Protein AF-0000000066427135 (afdb_homodimer)

Secondary structure (DSSP, 8-state):
-EEEEEEEEEEEEETTEEEEEEEETTEEEEEEEE--GGGGG--TT-EEEEEE-GGG-EEE-SS--BS-SEEEEEEEEEEEE-SSEEEEEEEETTEEEEEEEEHHHHHHHT--TT-EEEEEE-GGG-EEEE---/-EEEEEEEEEEEEETTEEEEEEEETTEEEEEEEE--GGGGG--TT-EEEEEE-GGG-EEE-SS--BS-SEEEEEEEEEEEE-SSEEEEEEEETTEEEEEEEEHHHHHHHT--TT-EEEEEE-GGG-EEEE---

Structure (mmCIF, N/CA/C/O backbone):
data_AF-0000000066427135-model_v1
#
loop_
_entity.id
_entity.type
_entity.pdbx_description
1 polymer 'Molybdenum-pterin binding protein'
#
loop_
_atom_site.group_PDB
_atom_site.id
_atom_site.type_symbol
_atom_site.label_atom_id
_atom_site.label_alt_id
_atom_site.label_comp_id
_atom_site.label_asym_id
_atom_site.label_entity_id
_atom_site.label_seq_id
_atom_site.pdbx_PDB_ins_code
_atom_site.Cartn_x
_atom_site.Cartn_y
_atom_site.Cartn_z
_atom_site.occupancy
_atom_site.B_iso_or_equiv
_atom_site.auth_seq_id
_atom_site.auth_comp_id
_atom_site.auth_asym_id
_atom_site.auth_atom_id
_atom_site.pdbx_PDB_model_num
ATOM 1 N N . MET A 1 1 ? -9.492 -11.438 7.516 1 93.56 1 MET A N 1
ATOM 2 C CA . MET A 1 1 ? -8.289 -11.906 6.836 1 93.56 1 MET A CA 1
ATOM 3 C C . MET A 1 1 ? -8.617 -12.461 5.457 1 93.56 1 MET A C 1
ATOM 5 O O . MET A 1 1 ? -9.633 -13.133 5.281 1 93.56 1 MET A O 1
ATOM 9 N N . ASN A 1 2 ? -7.879 -12.102 4.363 1 98.5 2 ASN A N 1
ATOM 10 C CA . ASN A 1 2 ? -8.039 -12.594 2.998 1 98.5 2 ASN A CA 1
ATOM 11 C C . ASN A 1 2 ? -7.199 -13.836 2.748 1 98.5 2 ASN A C 1
ATOM 13 O O . ASN A 1 2 ? -6.078 -13.953 3.25 1 98.5 2 ASN A O 1
ATOM 17 N N . LEU A 1 3 ? -7.785 -14.703 1.965 1 98.06 3 LEU A N 1
ATOM 18 C CA . LEU A 1 3 ? -7.117 -15.961 1.646 1 98.06 3 LEU A CA 1
ATOM 19 C C . LEU A 1 3 ? -7.191 -16.25 0.151 1 98.06 3 LEU A C 1
ATOM 21 O O . LEU A 1 3 ? -8.273 -16.203 -0.441 1 98.06 3 LEU A O 1
ATOM 25 N N . ILE A 1 4 ? -6.055 -16.516 -0.473 1 97.81 4 ILE A N 1
ATOM 26 C CA . ILE A 1 4 ? -5.957 -16.953 -1.863 1 97.81 4 ILE A CA 1
ATOM 27 C C . ILE A 1 4 ? -5.156 -18.25 -1.947 1 97.81 4 ILE A C 1
ATOM 29 O O . ILE A 1 4 ? -4.074 -18.344 -1.365 1 97.81 4 ILE A O 1
ATOM 33 N N . LYS A 1 5 ? -5.68 -19.172 -2.574 1 97.5 5 LYS A N 1
ATOM 34 C CA . LYS A 1 5 ? -4.957 -20.422 -2.783 1 97.5 5 LYS A CA 1
ATOM 35 C C . LYS A 1 5 ? -4.188 -20.391 -4.102 1 97.5 5 LYS A C 1
ATOM 37 O O . LYS A 1 5 ? -4.652 -19.812 -5.086 1 97.5 5 LYS A O 1
ATOM 42 N N . GLY A 1 6 ? -3.006 -21 -4.047 1 97.25 6 GLY A N 1
ATOM 43 C CA . GLY A 1 6 ? -2.201 -21.078 -5.258 1 97.25 6 GLY A CA 1
ATOM 44 C C . GLY A 1 6 ? -1.06 -22.062 -5.156 1 97.25 6 GLY A C 1
ATOM 45 O O . GLY A 1 6 ? -1.013 -22.875 -4.227 1 97.25 6 GLY A O 1
ATOM 46 N N . GLN A 1 7 ? -0.236 -22.016 -6.199 1 97 7 GLN A N 1
ATOM 47 C CA . GLN A 1 7 ? 0.921 -22.906 -6.258 1 97 7 GLN A CA 1
ATOM 48 C C . GLN A 1 7 ? 2.201 -22.125 -6.535 1 97 7 GLN A C 1
ATOM 50 O O . GLN A 1 7 ? 2.215 -21.219 -7.383 1 97 7 GLN A O 1
ATOM 55 N N . ILE A 1 8 ? 3.285 -22.562 -5.824 1 96.31 8 ILE A N 1
ATOM 56 C CA . ILE A 1 8 ? 4.57 -21.906 -6.031 1 96.31 8 ILE A CA 1
ATOM 57 C C . ILE A 1 8 ? 5.078 -22.203 -7.441 1 96.31 8 ILE A C 1
ATOM 59 O O . ILE A 1 8 ? 5.168 -23.359 -7.844 1 96.31 8 ILE A O 1
ATOM 63 N N . CYS A 1 9 ? 5.41 -21.125 -8.211 1 97.31 9 CYS A N 1
ATOM 64 C CA . CYS A 1 9 ? 5.879 -21.359 -9.578 1 97.31 9 CYS A CA 1
ATOM 65 C C . CYS A 1 9 ? 7.32 -20.906 -9.742 1 97.31 9 CYS A C 1
ATOM 67 O O . CYS A 1 9 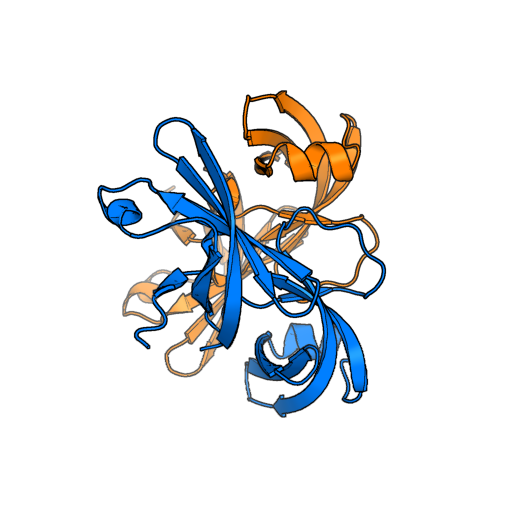? 7.996 -21.297 -10.695 1 97.31 9 CYS A O 1
ATOM 69 N N . GLU A 1 10 ? 7.828 -20.078 -8.812 1 94.5 10 GLU A N 1
ATOM 70 C CA . GLU A 1 10 ? 9.203 -19.578 -8.898 1 94.5 10 GLU A CA 1
ATOM 71 C C . GLU A 1 10 ? 9.719 -19.156 -7.523 1 94.5 10 GLU A C 1
ATOM 73 O O . GLU A 1 10 ? 8.961 -18.672 -6.691 1 94.5 10 GLU A O 1
ATOM 78 N N . LEU A 1 11 ? 11.016 -19.406 -7.273 1 90.56 11 LEU A N 1
ATOM 79 C CA . LEU A 1 11 ? 11.727 -18.969 -6.082 1 90.56 11 LEU A CA 1
ATOM 80 C C . LEU A 1 11 ? 12.977 -18.188 -6.457 1 90.56 11 LEU A C 1
ATOM 82 O O . LEU A 1 11 ? 13.828 -18.672 -7.203 1 90.56 11 LEU A O 1
ATOM 86 N N . LEU A 1 12 ? 12.945 -16.953 -5.973 1 85.62 12 LEU A N 1
ATOM 87 C CA . LEU A 1 12 ? 14.125 -16.109 -6.184 1 85.62 12 LEU A CA 1
ATOM 88 C C . LEU A 1 12 ? 14.781 -15.766 -4.855 1 85.62 12 LEU A C 1
ATOM 90 O O . LEU A 1 12 ? 14.109 -15.328 -3.918 1 85.62 12 LEU A O 1
ATOM 94 N N . ASN A 1 13 ? 16.078 -16.094 -4.777 1 83.5 13 ASN A N 1
ATOM 95 C CA . ASN A 1 13 ? 16.797 -15.852 -3.529 1 83.5 13 ASN A CA 1
ATOM 96 C C . ASN A 1 13 ? 17.984 -14.914 -3.736 1 83.5 13 ASN A C 1
ATOM 98 O O . ASN A 1 13 ? 18.703 -15.039 -4.727 1 83.5 13 ASN A O 1
ATOM 102 N N . GLN A 1 14 ? 17.969 -13.883 -2.984 1 77.44 14 GLN A N 1
ATOM 103 C CA . GLN A 1 14 ? 19.125 -13 -2.91 1 77.44 14 GLN A CA 1
ATOM 104 C C . GLN A 1 14 ? 19.453 -12.633 -1.463 1 77.44 14 GLN A C 1
ATOM 106 O O . GLN A 1 14 ? 18.703 -11.898 -0.822 1 77.44 14 GLN A O 1
ATOM 111 N N . GLU A 1 15 ? 20.656 -13.109 -1.049 1 78.75 15 GLU A N 1
ATOM 112 C CA . GLU A 1 15 ? 21.109 -12.836 0.31 1 78.75 15 GLU A CA 1
ATOM 113 C C . GLU A 1 15 ? 20.047 -13.219 1.338 1 78.75 15 GLU A C 1
ATOM 115 O O . GLU A 1 15 ? 19.641 -14.383 1.416 1 78.75 15 GLU A O 1
ATOM 120 N N . ASP A 1 16 ? 19.578 -12.219 2.02 1 80.25 16 ASP A N 1
ATOM 121 C CA . ASP A 1 16 ? 18.688 -12.508 3.135 1 80.25 16 ASP A CA 1
ATOM 122 C C . ASP A 1 16 ? 17.219 -12.305 2.73 1 80.25 16 ASP A C 1
ATOM 124 O O . ASP A 1 16 ? 16.328 -12.328 3.578 1 80.25 16 ASP A O 1
ATOM 128 N N . ILE A 1 17 ? 16.969 -12.266 1.389 1 82.75 17 ILE A N 1
ATOM 129 C CA . ILE A 1 17 ? 15.609 -12 0.94 1 82.75 17 ILE A CA 1
ATOM 130 C C . ILE A 1 17 ? 15.18 -13.078 -0.057 1 82.75 17 ILE A C 1
ATOM 132 O O . ILE A 1 17 ? 15.945 -13.445 -0.952 1 82.75 17 ILE A O 1
ATOM 136 N N . VAL A 1 18 ? 13.977 -13.672 0.168 1 86.88 18 VAL A N 1
ATOM 137 C CA . VAL A 1 18 ? 13.398 -14.633 -0.764 1 86.88 18 VAL A CA 1
ATOM 138 C C . VAL A 1 18 ? 12.117 -14.062 -1.37 1 86.88 18 VAL A C 1
ATOM 140 O O . VAL A 1 18 ? 11.266 -13.531 -0.653 1 86.88 18 VAL A O 1
ATOM 143 N N . ILE A 1 19 ? 12.016 -14.055 -2.664 1 89.81 19 ILE A N 1
ATOM 144 C CA . ILE A 1 19 ? 10.773 -13.727 -3.363 1 89.81 19 ILE A CA 1
ATOM 145 C C . ILE A 1 19 ? 10.125 -15.008 -3.887 1 89.81 19 ILE A C 1
ATOM 147 O O . ILE A 1 19 ? 10.727 -15.734 -4.676 1 89.81 19 ILE A O 1
ATOM 151 N N . VAL A 1 20 ? 8.969 -15.281 -3.449 1 92.94 20 VAL A N 1
ATOM 152 C CA . VAL A 1 20 ? 8.219 -16.453 -3.881 1 92.94 20 VAL A CA 1
ATOM 153 C C . VAL A 1 20 ? 7.125 -16.031 -4.855 1 92.94 20 VAL A C 1
ATOM 155 O O . VAL A 1 20 ? 6.281 -15.195 -4.531 1 92.94 20 VAL A O 1
ATOM 158 N N . LYS A 1 21 ? 7.117 -16.547 -6.016 1 95.75 21 LYS A N 1
ATOM 159 C CA . LYS A 1 21 ? 6.043 -16.328 -6.984 1 95.75 21 LYS A CA 1
ATOM 160 C C . LYS A 1 21 ? 5.012 -17.453 -6.918 1 95.75 21 LYS A C 1
ATOM 162 O O . LYS A 1 21 ? 5.367 -18.625 -6.914 1 95.75 21 LYS A O 1
ATOM 167 N N . ILE A 1 22 ? 3.77 -17.094 -6.844 1 97.31 22 ILE A N 1
ATOM 168 C CA . ILE A 1 22 ? 2.678 -18.047 -6.684 1 97.31 22 ILE A CA 1
ATOM 169 C C . ILE A 1 22 ? 1.635 -17.828 -7.777 1 97.31 22 ILE A C 1
ATOM 171 O O . ILE A 1 22 ? 1.158 -16.703 -7.973 1 97.31 22 ILE A O 1
ATOM 175 N N . LEU A 1 23 ? 1.307 -18.844 -8.453 1 97.94 23 LEU A N 1
ATOM 176 C CA . LEU A 1 23 ? 0.251 -18.797 -9.461 1 97.94 23 LEU A CA 1
ATOM 177 C C . LEU A 1 23 ? -1.11 -19.078 -8.836 1 97.94 23 LEU A C 1
ATOM 179 O O . LEU A 1 23 ? -1.298 -20.109 -8.188 1 97.94 23 LEU A O 1
ATOM 183 N N . SER A 1 24 ? -1.984 -18.156 -8.922 1 97.69 24 SER A N 1
ATOM 184 C CA . SER A 1 24 ? -3.371 -18.328 -8.5 1 97.69 24 SER A CA 1
ATOM 185 C C . SER A 1 24 ? -4.336 -17.75 -9.531 1 97.69 24 SER A C 1
ATOM 187 O O . SER A 1 24 ? -4.254 -16.562 -9.875 1 97.69 24 SER A O 1
ATOM 189 N N . LYS A 1 25 ? -5.266 -18.516 -10.109 1 95.62 25 LYS A N 1
ATOM 190 C CA . LYS A 1 25 ? -6.305 -18.078 -11.039 1 95.62 25 LYS A CA 1
ATOM 191 C C . LYS A 1 25 ? -5.711 -17.281 -12.203 1 95.62 25 LYS A C 1
ATOM 193 O O . LYS A 1 25 ? -6.203 -16.203 -12.531 1 95.62 25 LYS A O 1
ATOM 198 N N . GLU A 1 26 ? -4.652 -17.656 -12.695 1 95.5 26 GLU A N 1
ATOM 199 C CA . GLU A 1 26 ? -3.975 -17.078 -13.852 1 95.5 26 GLU A CA 1
ATOM 200 C C . GLU A 1 26 ? -3.305 -15.758 -13.5 1 95.5 26 GLU A C 1
ATOM 202 O O . GLU A 1 26 ? -3.004 -14.953 -14.383 1 95.5 26 GLU A O 1
ATOM 207 N N . VAL A 1 27 ? -3.188 -15.523 -12.289 1 97.31 27 VAL A N 1
ATOM 208 C CA . VAL A 1 27 ? -2.482 -14.344 -11.812 1 97.31 27 VAL A CA 1
ATOM 209 C C . VAL A 1 27 ? -1.261 -14.766 -11 1 97.31 27 VAL A C 1
ATOM 211 O O . VAL A 1 27 ? -1.333 -15.703 -10.195 1 97.31 27 VAL A O 1
ATOM 214 N N . ILE A 1 28 ? -0.198 -14.148 -11.227 1 97.69 28 ILE A N 1
ATOM 215 C CA . ILE A 1 28 ? 1.002 -14.438 -10.445 1 97.69 28 ILE A CA 1
ATOM 216 C C . ILE A 1 28 ? 1.133 -13.43 -9.305 1 97.69 28 ILE A C 1
ATOM 218 O O . ILE A 1 28 ? 1.065 -12.219 -9.531 1 97.69 28 ILE A O 1
ATOM 222 N N . PHE A 1 29 ? 1.324 -13.953 -8.086 1 97.81 29 PHE A N 1
ATOM 223 C CA . PHE A 1 29 ? 1.576 -13.141 -6.906 1 97.81 29 PHE A CA 1
ATOM 224 C C . PHE A 1 29 ? 3.031 -13.25 -6.469 1 97.81 29 PHE A C 1
ATOM 226 O O . PHE A 1 29 ? 3.613 -14.344 -6.508 1 97.81 29 PHE A O 1
ATOM 233 N N . SER A 1 30 ? 3.562 -12.188 -6.039 1 96.06 30 SER A N 1
ATOM 234 C CA . SER A 1 30 ? 4.898 -12.156 -5.457 1 96.06 30 SER A CA 1
ATOM 235 C C . SER A 1 30 ? 4.84 -11.961 -3.947 1 96.06 30 SER A C 1
ATOM 237 O O . SER A 1 30 ? 4.18 -11.047 -3.461 1 96.06 30 SER A O 1
ATOM 239 N N . VAL A 1 31 ? 5.5 -12.828 -3.232 1 94.5 31 VAL A N 1
ATOM 240 C CA . VAL A 1 31 ? 5.598 -12.719 -1.781 1 94.5 31 VAL A CA 1
ATOM 241 C C . VAL A 1 31 ? 7.055 -12.523 -1.373 1 94.5 31 VAL A C 1
ATOM 243 O O . VAL A 1 31 ? 7.938 -13.258 -1.816 1 94.5 31 VAL A O 1
ATOM 246 N N . LEU A 1 32 ? 7.266 -11.516 -0.583 1 89.69 32 LEU A N 1
ATOM 247 C CA . LEU A 1 32 ? 8.602 -11.227 -0.075 1 89.69 32 LEU A CA 1
ATOM 248 C C . LEU A 1 32 ? 8.781 -11.781 1.333 1 89.69 32 LEU A C 1
ATOM 250 O O . LEU A 1 32 ? 7.969 -11.516 2.219 1 89.69 32 LEU A O 1
ATOM 254 N N . MET A 1 33 ? 9.758 -12.555 1.433 1 86.25 33 MET A N 1
ATOM 255 C CA . MET A 1 33 ? 10.047 -13.195 2.713 1 86.25 33 MET A CA 1
ATOM 256 C C . MET A 1 33 ? 11.508 -12.992 3.104 1 86.25 33 MET A C 1
ATOM 258 O O . MET A 1 33 ? 12.391 -12.984 2.242 1 86.25 33 MET A O 1
ATOM 262 N N . LEU A 1 34 ? 11.688 -12.797 4.441 1 78.75 34 LEU A N 1
ATOM 263 C CA . LEU A 1 34 ? 13.047 -12.789 4.965 1 78.75 34 LEU A CA 1
ATOM 264 C C . LEU A 1 34 ? 13.555 -14.211 5.184 1 78.75 34 LEU A C 1
ATOM 266 O O . LEU A 1 34 ? 12.789 -15.086 5.602 1 78.75 34 LEU A O 1
ATOM 270 N N . GLU A 1 35 ? 14.523 -14.633 4.395 1 69.56 35 GLU A N 1
ATOM 271 C CA . GLU A 1 35 ? 15.07 -15.992 4.406 1 69.56 35 GLU A CA 1
ATOM 272 C C . GLU A 1 35 ? 15.422 -16.422 5.824 1 69.56 35 GLU A C 1
ATOM 274 O O . GLU A 1 35 ? 16.359 -15.906 6.426 1 69.56 35 GLU A O 1
ATOM 279 N N . LEU A 1 36 ? 14.492 -16.484 6.598 1 59.06 36 LEU A N 1
ATOM 280 C CA . LEU A 1 36 ? 14.93 -17.234 7.773 1 59.06 36 LEU A CA 1
ATOM 281 C C . LEU A 1 36 ? 14.875 -18.734 7.523 1 59.06 36 LEU A C 1
ATOM 283 O O . LEU A 1 36 ? 14.141 -19.188 6.645 1 59.06 36 LEU A O 1
ATOM 287 N N . LYS A 1 37 ? 15.57 -19.578 8.117 1 55.94 37 LYS A N 1
ATOM 288 C CA . LYS A 1 37 ? 15.656 -21.031 8.086 1 55.94 37 LYS A CA 1
ATOM 289 C C . LYS A 1 37 ? 14.367 -21.656 7.535 1 55.94 37 LYS A C 1
ATOM 291 O O . LYS A 1 37 ? 14.305 -22.859 7.301 1 55.94 37 LYS A O 1
ATOM 296 N N . SER A 1 38 ? 13.406 -20.906 7.316 1 54.41 38 SER A N 1
ATOM 297 C CA . SER A 1 38 ? 12.016 -21.359 7.219 1 54.41 38 SER A CA 1
ATOM 298 C C . SER A 1 38 ? 11.727 -21.969 5.855 1 54.41 38 SER A C 1
ATOM 300 O O . SER A 1 38 ? 10.688 -22.594 5.656 1 54.41 38 SER A O 1
ATOM 302 N N . LEU A 1 39 ? 12.516 -21.766 4.828 1 56.97 39 LEU A N 1
ATOM 303 C CA . LEU A 1 39 ? 12.078 -22.125 3.488 1 56.97 39 LEU A CA 1
ATOM 304 C C . LEU A 1 39 ? 12.336 -23.609 3.225 1 56.97 39 LEU A C 1
ATOM 306 O O . LEU A 1 39 ? 12.375 -24.047 2.07 1 56.97 39 LEU A O 1
ATOM 310 N N . GLU A 1 40 ? 12.672 -24.266 4.254 1 60.09 40 GLU A N 1
ATOM 311 C CA . GLU A 1 40 ? 13.039 -25.641 3.92 1 60.09 40 GLU A CA 1
ATOM 312 C C . GLU A 1 40 ? 11.883 -26.375 3.248 1 60.09 40 GLU A C 1
ATOM 314 O O . GLU A 1 40 ? 12.102 -27.25 2.408 1 60.09 40 GLU A O 1
ATOM 319 N N . ASN A 1 41 ? 10.703 -25.812 3.375 1 73.19 41 ASN A N 1
ATOM 320 C CA . ASN A 1 41 ? 9.609 -26.625 2.842 1 73.19 41 ASN A CA 1
ATOM 321 C C . ASN A 1 41 ? 8.961 -25.953 1.634 1 73.19 41 ASN A C 1
ATOM 323 O O . ASN A 1 41 ? 7.984 -26.469 1.085 1 73.19 41 ASN A O 1
ATOM 327 N N . LEU A 1 42 ? 9.609 -24.875 1.124 1 83.06 42 LEU A N 1
ATOM 328 C CA . LEU A 1 42 ? 9.031 -24.25 -0.063 1 83.06 42 LEU A CA 1
ATOM 329 C C . LEU A 1 42 ? 9.672 -24.812 -1.331 1 83.06 42 LEU A C 1
ATOM 331 O O . LEU A 1 42 ? 10.898 -24.781 -1.475 1 83.06 42 LEU A O 1
ATOM 335 N N . LYS A 1 43 ? 8.891 -25.438 -2.072 1 88.88 43 LYS A N 1
ATOM 336 C CA . LYS A 1 43 ? 9.336 -25.969 -3.359 1 88.88 43 LYS A CA 1
ATOM 337 C C . LYS A 1 43 ? 8.352 -25.609 -4.469 1 88.88 43 LYS A C 1
ATOM 339 O O . LYS A 1 43 ? 7.148 -25.484 -4.219 1 88.88 43 LYS A O 1
ATOM 344 N N . ILE A 1 44 ? 8.984 -25.453 -5.637 1 92.81 44 ILE A N 1
ATOM 345 C CA . ILE A 1 44 ? 8.141 -25.219 -6.801 1 92.81 44 ILE A CA 1
ATOM 346 C C . ILE A 1 44 ? 7.098 -26.328 -6.926 1 92.81 44 ILE A C 1
ATOM 348 O O . ILE A 1 44 ? 7.41 -27.5 -6.73 1 92.81 44 ILE A O 1
ATOM 352 N N . GLY A 1 45 ? 5.906 -25.922 -7.164 1 93.94 45 GLY A N 1
ATOM 353 C CA . GLY A 1 45 ? 4.848 -26.906 -7.363 1 93.94 45 GLY A CA 1
ATOM 354 C C . GLY A 1 45 ? 3.988 -27.109 -6.133 1 93.94 45 GLY A C 1
ATOM 355 O O . GLY A 1 45 ? 2.891 -27.672 -6.223 1 93.94 45 GLY A O 1
ATOM 356 N N . VAL A 1 46 ? 4.457 -26.719 -4.945 1 93.25 46 VAL A N 1
ATOM 357 C CA . VAL A 1 46 ? 3.752 -26.922 -3.684 1 93.25 46 VAL A CA 1
ATOM 358 C C . VAL A 1 46 ? 2.584 -25.953 -3.578 1 93.25 46 VAL A C 1
ATOM 360 O O . VAL A 1 46 ? 2.709 -24.781 -3.951 1 93.25 46 VAL A O 1
ATOM 363 N N . SER A 1 47 ? 1.407 -26.5 -3.131 1 95.19 47 SER A N 1
ATOM 364 C CA . SER A 1 47 ? 0.234 -25.672 -2.885 1 95.19 47 SER A CA 1
ATOM 365 C C . SER A 1 47 ? 0.381 -24.875 -1.591 1 95.19 47 SER A C 1
ATOM 367 O O . SER A 1 47 ? 0.823 -25.406 -0.573 1 95.19 47 SER A O 1
ATOM 369 N N . VAL A 1 48 ? 0.02 -23.578 -1.691 1 95.69 48 VAL A N 1
ATOM 370 C CA . VAL A 1 48 ? 0.121 -22.719 -0.517 1 95.69 48 VAL A CA 1
ATOM 371 C C . VAL A 1 48 ? -1.097 -21.812 -0.442 1 95.69 48 VAL A C 1
ATOM 373 O O . VAL A 1 48 ? -1.881 -21.719 -1.391 1 95.69 48 VAL A O 1
ATOM 376 N N . GLU A 1 49 ? -1.283 -21.25 0.678 1 96.81 49 GLU A N 1
ATOM 377 C CA . GLU A 1 49 ? -2.27 -20.203 0.904 1 96.81 49 GLU A CA 1
ATOM 378 C C . GLU A 1 49 ? -1.595 -18.859 1.164 1 96.81 49 GLU A C 1
ATOM 380 O O . GLU A 1 49 ? -0.642 -18.766 1.941 1 96.81 49 GLU A O 1
ATOM 385 N N . LEU A 1 50 ? -2.068 -17.875 0.444 1 97.44 50 LEU A N 1
ATOM 386 C CA . LEU A 1 50 ? -1.671 -16.484 0.685 1 97.44 50 LEU A CA 1
ATOM 387 C C . LEU A 1 50 ? -2.641 -15.805 1.644 1 97.44 50 LEU A C 1
ATOM 389 O O . LEU A 1 50 ? -3.846 -15.766 1.392 1 97.44 50 LEU A O 1
ATOM 393 N N . LEU A 1 51 ? -2.111 -15.297 2.721 1 97.94 51 LEU A N 1
ATOM 394 C CA . LEU A 1 51 ? -2.918 -14.609 3.723 1 97.94 51 LEU A CA 1
ATOM 395 C C . LEU A 1 51 ? -2.508 -13.141 3.836 1 97.94 51 LEU A C 1
ATOM 397 O O . LEU A 1 51 ? -1.317 -12.828 3.895 1 97.94 51 LEU A O 1
ATOM 401 N N . PHE A 1 52 ? -3.453 -12.258 3.822 1 97.75 52 PHE A N 1
ATOM 402 C CA . PHE A 1 52 ? -3.195 -10.852 4.094 1 97.75 52 PHE A CA 1
ATOM 403 C C . PHE A 1 52 ? -4.418 -10.188 4.715 1 97.75 52 PHE A C 1
ATOM 405 O O . PHE A 1 52 ? -5.551 -10.617 4.48 1 97.75 52 PHE A O 1
ATOM 412 N N . LYS A 1 53 ? -4.211 -9.219 5.516 1 96.69 53 LYS A N 1
ATOM 413 C CA . LYS A 1 53 ? -5.285 -8.547 6.242 1 96.69 53 LYS A CA 1
ATOM 414 C C . LYS A 1 53 ? -6.125 -7.68 5.309 1 96.69 53 LYS A C 1
ATOM 416 O O . LYS A 1 53 ? -5.637 -7.227 4.27 1 96.69 53 LYS A O 1
ATOM 421 N N . GLU A 1 54 ? -7.305 -7.387 5.742 1 97.44 54 GLU A N 1
ATOM 422 C CA . GLU A 1 54 ? -8.242 -6.59 4.957 1 97.44 54 GLU A CA 1
ATOM 423 C C . GLU A 1 54 ? -7.719 -5.172 4.75 1 97.44 54 GLU A C 1
ATOM 425 O O . GLU A 1 54 ? -7.949 -4.566 3.699 1 97.44 54 GLU A O 1
ATOM 430 N N . HIS A 1 55 ? -6.957 -4.633 5.695 1 94 55 HIS A N 1
ATOM 431 C CA . HIS A 1 55 ? -6.488 -3.256 5.562 1 94 55 HIS A CA 1
ATOM 432 C C . HIS A 1 55 ? -5.238 -3.18 4.691 1 94 55 HIS A C 1
ATOM 434 O O . HIS A 1 55 ? -4.77 -2.088 4.367 1 94 55 HIS A O 1
ATOM 440 N N . GLU A 1 56 ? -4.766 -4.387 4.34 1 96.44 56 GLU A N 1
ATOM 441 C CA . GLU A 1 56 ? -3.605 -4.438 3.453 1 96.44 56 GLU A CA 1
ATOM 442 C C . GLU A 1 56 ? -4.031 -4.488 1.988 1 96.44 56 GLU A C 1
ATOM 444 O O . GLU A 1 56 ? -3.217 -4.262 1.091 1 96.44 56 GLU A O 1
ATOM 449 N N . LEU A 1 57 ? -5.27 -4.895 1.729 1 98.5 57 LEU A N 1
ATOM 450 C CA . LEU A 1 57 ? -5.797 -4.891 0.368 1 98.5 57 LEU A CA 1
ATOM 451 C C . LEU A 1 57 ? -6.312 -3.506 -0.01 1 98.5 57 LEU A C 1
ATOM 453 O O . LEU A 1 57 ? -7.234 -2.988 0.626 1 98.5 57 LEU A O 1
ATOM 457 N N . CYS A 1 58 ? -5.691 -2.889 -1.02 1 98.44 58 CYS A N 1
ATOM 458 C CA . CYS A 1 58 ? -6.086 -1.587 -1.546 1 98.44 58 CYS A CA 1
ATOM 459 C C . CYS A 1 58 ? -6.562 -1.702 -2.988 1 98.44 58 CYS A C 1
ATOM 461 O O . CYS A 1 58 ? -6.609 -2.801 -3.545 1 98.44 58 CYS A O 1
ATOM 463 N N . PHE A 1 59 ? -6.988 -0.576 -3.539 1 98.5 59 PHE A N 1
ATOM 464 C CA . PHE A 1 59 ? -7.426 -0.65 -4.926 1 98.5 59 PHE A CA 1
ATOM 465 C C . PHE A 1 59 ? -7.348 0.719 -5.594 1 98.5 59 PHE A C 1
ATOM 467 O O . PHE A 1 59 ? -7.301 1.745 -4.91 1 98.5 59 PHE A O 1
ATOM 474 N N . SER A 1 60 ? -7.238 0.69 -6.855 1 97.88 60 SER A N 1
ATOM 475 C CA . SER A 1 60 ? -7.145 1.858 -7.727 1 97.88 60 SER A CA 1
ATOM 476 C C . SER A 1 60 ? -8.055 1.716 -8.945 1 97.88 60 SER A C 1
ATOM 478 O O . SER A 1 60 ? -8.664 0.665 -9.148 1 97.88 60 SER A O 1
ATOM 480 N N . ALA A 1 61 ? -8.117 2.764 -9.703 1 95.56 61 ALA A N 1
ATOM 481 C CA . ALA A 1 61 ? -8.797 2.672 -10.992 1 95.56 61 ALA A CA 1
ATOM 482 C C . ALA A 1 61 ? -8.195 1.562 -11.852 1 95.56 61 ALA A C 1
ATOM 484 O O . ALA A 1 61 ? -6.992 1.301 -11.789 1 95.56 61 ALA A O 1
ATOM 485 N N . SER A 1 62 ? -8.969 0.891 -12.648 1 92.06 62 SER A N 1
ATOM 486 C CA . SER A 1 62 ? -8.672 -0.367 -13.32 1 92.06 62 SER A CA 1
ATOM 487 C C . SER A 1 62 ? -7.5 -0.214 -14.289 1 92.06 62 SER A C 1
ATOM 489 O O . SER A 1 62 ? -6.664 -1.11 -14.398 1 92.06 62 SER A O 1
ATOM 491 N N . LYS A 1 63 ? -7.43 0.792 -15.016 1 89.88 63 LYS A N 1
ATOM 492 C CA . LYS A 1 63 ? -6.344 0.993 -15.969 1 89.88 63 LYS A CA 1
ATOM 493 C C . LYS A 1 63 ? -5.281 1.93 -15.406 1 89.88 63 LYS A C 1
ATOM 495 O O . LYS A 1 63 ? -5.312 3.137 -15.656 1 89.88 63 LYS A O 1
ATOM 500 N N . THR A 1 64 ? -4.453 1.333 -14.492 1 93.25 64 THR A N 1
ATOM 501 C CA . THR A 1 64 ? -3.434 2.172 -13.867 1 93.25 64 THR A CA 1
ATOM 502 C C . THR A 1 64 ? -2.105 1.427 -13.773 1 93.25 64 THR A C 1
ATOM 504 O O . THR A 1 64 ? -2.082 0.2 -13.648 1 93.25 64 THR A O 1
ATOM 507 N N . LEU A 1 65 ? -1.06 2.176 -13.883 1 95 65 LEU A N 1
ATOM 508 C CA . LEU A 1 65 ? 0.276 1.669 -13.594 1 95 65 LEU A CA 1
ATOM 509 C C . LEU A 1 65 ? 0.59 1.801 -12.102 1 95 65 LEU A C 1
ATOM 511 O O . LEU A 1 65 ? 0.402 2.869 -11.516 1 95 65 LEU A O 1
ATOM 515 N N . LEU A 1 66 ? 1.009 0.653 -11.523 1 96.81 66 LEU A N 1
ATOM 516 C CA . LEU A 1 66 ? 1.286 0.614 -10.094 1 96.81 66 LEU A CA 1
ATOM 517 C C . LEU A 1 66 ? 2.678 0.052 -9.82 1 96.81 66 LEU A C 1
ATOM 519 O O . LEU A 1 66 ? 3.117 -0.88 -10.5 1 96.81 66 LEU A O 1
ATOM 523 N N . SER A 1 67 ? 3.273 0.551 -8.781 1 97.5 67 SER A N 1
ATOM 524 C CA . SER A 1 67 ? 4.574 0.029 -8.367 1 97.5 67 SER A CA 1
ATOM 525 C C . SER A 1 67 ? 4.422 -1.226 -7.516 1 97.5 67 SER A C 1
ATOM 527 O O . SER A 1 67 ? 5.41 -1.877 -7.176 1 97.5 67 SER A O 1
ATOM 529 N N . VAL A 1 68 ? 3.277 -1.573 -7.133 1 96.81 68 VAL A N 1
ATOM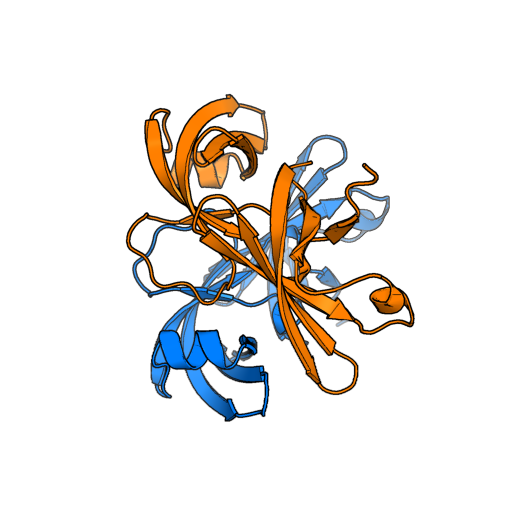 530 C CA . VAL A 1 68 ? 3.002 -2.738 -6.297 1 96.81 68 VAL A CA 1
ATOM 531 C C . VAL A 1 68 ? 2.975 -3.998 -7.16 1 96.81 68 VAL A C 1
ATOM 533 O O . VAL A 1 68 ? 2.357 -4.012 -8.227 1 96.81 68 VAL A O 1
ATOM 536 N N . GLU A 1 69 ? 3.549 -5.059 -6.75 1 95.12 69 GLU A N 1
ATOM 537 C CA . GLU A 1 69 ? 3.748 -6.273 -7.531 1 95.12 69 GLU A CA 1
ATOM 538 C C . GLU A 1 69 ? 2.438 -7.039 -7.703 1 95.12 69 GLU A C 1
ATOM 540 O O . GLU A 1 69 ? 2.17 -7.59 -8.773 1 95.12 69 GLU A O 1
ATOM 545 N N . ASN A 1 70 ? 1.727 -7.055 -6.605 1 97.25 70 ASN A N 1
ATOM 546 C CA . ASN A 1 70 ? 0.514 -7.867 -6.617 1 97.25 70 ASN A CA 1
ATOM 547 C C . ASN A 1 70 ? -0.719 -7.027 -6.941 1 97.25 70 ASN A C 1
ATOM 549 O O . ASN A 1 70 ? -1.195 -6.266 -6.098 1 97.25 70 ASN A O 1
ATOM 553 N N . SER A 1 71 ? -1.223 -7.199 -8.125 1 97.44 71 SER A N 1
ATOM 554 C CA . SER A 1 71 ? -2.434 -6.488 -8.523 1 97.44 71 SER A CA 1
ATOM 555 C C . SER A 1 71 ? -3.316 -7.359 -9.414 1 97.44 71 SER A C 1
ATOM 557 O O . SER A 1 71 ? -2.814 -8.203 -10.156 1 97.44 71 SER A O 1
ATOM 559 N N . PHE A 1 72 ? -4.629 -7.18 -9.297 1 97.75 72 PHE A N 1
ATOM 560 C CA . PHE A 1 72 ? -5.594 -7.961 -10.062 1 97.75 72 PHE A CA 1
ATOM 561 C C . PHE A 1 72 ? -6.93 -7.234 -10.148 1 97.75 72 PHE A C 1
ATOM 563 O O . PHE A 1 72 ? -7.305 -6.5 -9.234 1 97.75 72 PHE A O 1
ATOM 570 N N . LEU A 1 73 ? -7.613 -7.43 -11.25 1 97.88 73 LEU A N 1
ATOM 571 C CA . LEU A 1 73 ? -8.938 -6.836 -11.406 1 97.88 73 LEU A CA 1
ATOM 572 C C . LEU A 1 73 ? -9.984 -7.617 -10.617 1 97.88 73 LEU A C 1
ATOM 574 O O . LEU A 1 73 ? -9.953 -8.852 -10.594 1 97.88 73 LEU A O 1
ATOM 578 N N . ALA A 1 74 ? -10.828 -6.902 -9.969 1 98.25 74 ALA A N 1
ATOM 579 C CA . ALA A 1 74 ? -11.938 -7.508 -9.234 1 98.25 74 ALA A CA 1
ATOM 580 C C . ALA A 1 74 ? -13.125 -6.559 -9.156 1 98.25 74 ALA A C 1
ATOM 582 O O . ALA A 1 74 ? -12.969 -5.34 -9.266 1 98.25 74 ALA A O 1
ATOM 583 N N . LYS A 1 75 ? -14.273 -7.094 -8.953 1 98.38 75 LYS A N 1
ATOM 584 C CA . LYS A 1 75 ? -15.492 -6.297 -8.867 1 98.38 75 LYS A CA 1
ATOM 585 C C . LYS A 1 75 ? -15.984 -6.199 -7.422 1 98.38 75 LYS A C 1
ATOM 587 O O . LYS A 1 75 ? -15.938 -7.18 -6.68 1 98.38 75 LYS A O 1
ATOM 592 N N . ILE A 1 76 ? -16.484 -5.035 -7.105 1 98.81 76 ILE A N 1
ATOM 593 C CA . ILE A 1 76 ? -17.094 -4.867 -5.789 1 98.81 76 ILE A CA 1
ATOM 594 C C . ILE A 1 76 ? -18.422 -5.621 -5.734 1 98.81 76 ILE A C 1
ATOM 596 O O . ILE A 1 76 ? -19.281 -5.43 -6.59 1 98.81 76 ILE A O 1
ATOM 600 N N . THR A 1 77 ? -18.531 -6.512 -4.727 1 98.81 77 THR A N 1
ATOM 601 C CA . THR A 1 77 ? -19.766 -7.289 -4.598 1 98.81 77 THR A CA 1
ATOM 602 C C . THR A 1 77 ? -20.656 -6.703 -3.518 1 98.81 77 THR A C 1
ATOM 604 O O . THR A 1 77 ? -21.891 -6.848 -3.576 1 98.81 77 THR A O 1
ATOM 607 N N . LYS A 1 78 ? -20 -6.145 -2.537 1 98.69 78 LYS A N 1
ATOM 608 C CA . LYS A 1 78 ? -20.719 -5.637 -1.373 1 98.69 78 LYS A CA 1
ATOM 609 C C . LYS A 1 78 ? -19.891 -4.59 -0.631 1 98.69 78 LYS A C 1
ATOM 611 O O . LYS A 1 78 ? -18.672 -4.656 -0.618 1 98.69 78 LYS A O 1
ATOM 616 N N . ILE A 1 79 ? -20.656 -3.639 -0.06 1 98.69 79 ILE A N 1
ATOM 617 C CA . ILE A 1 79 ? -20.016 -2.625 0.765 1 98.69 79 ILE A CA 1
ATOM 618 C C . ILE A 1 79 ? -20.734 -2.52 2.109 1 98.69 79 ILE A C 1
ATOM 620 O O . ILE A 1 79 ? -21.938 -2.271 2.162 1 98.69 79 ILE A O 1
ATOM 624 N N . LYS A 1 80 ? -20.016 -2.809 3.158 1 98.5 80 LYS A N 1
ATOM 625 C CA . LYS A 1 80 ? -20.5 -2.561 4.512 1 98.5 80 LYS A CA 1
ATOM 626 C C . LYS A 1 80 ? -20.031 -1.203 5.023 1 98.5 80 LYS A C 1
ATOM 628 O O . LYS A 1 80 ? -18.828 -0.983 5.195 1 98.5 80 LYS A O 1
ATOM 633 N N . LYS A 1 81 ? -21 -0.416 5.332 1 96.69 81 LYS A N 1
ATOM 634 C CA . LYS A 1 81 ? -20.703 0.964 5.707 1 96.69 81 LYS A CA 1
ATOM 635 C C . LYS A 1 81 ? -20.672 1.128 7.223 1 96.69 81 LYS A C 1
ATOM 637 O O . LYS A 1 81 ? -21.672 0.879 7.895 1 96.69 81 LYS A O 1
ATOM 642 N N . GLY A 1 82 ? -19.484 1.468 7.707 1 90.94 82 GLY A N 1
ATOM 643 C CA . GLY A 1 82 ? -19.359 1.824 9.109 1 90.94 82 GLY A CA 1
ATOM 644 C C . GLY A 1 82 ? -19.266 3.32 9.344 1 90.94 82 GLY A C 1
ATOM 645 O O . GLY A 1 82 ? -19.391 4.109 8.406 1 90.94 82 GLY A O 1
ATOM 646 N N . LYS A 1 83 ? -19.062 3.742 10.617 1 88.62 83 LYS A N 1
ATOM 647 C CA . LYS A 1 83 ? -19 5.156 10.969 1 88.62 83 LYS A CA 1
ATOM 648 C C . LYS A 1 83 ? -17.719 5.793 10.43 1 88.62 83 LYS A C 1
ATOM 650 O O . LYS A 1 83 ? -17.766 6.848 9.789 1 88.62 83 LYS A O 1
ATOM 655 N N . LEU A 1 84 ? -16.609 5.102 10.562 1 86.56 84 LEU A N 1
ATOM 656 C CA . LEU A 1 84 ? -15.328 5.668 10.164 1 86.56 84 LEU A CA 1
ATOM 657 C C . LEU A 1 84 ? -14.703 4.855 9.039 1 86.56 84 LEU A C 1
ATOM 659 O O . LEU A 1 84 ? -13.93 5.391 8.242 1 86.56 84 LEU A O 1
ATOM 663 N N . LEU A 1 85 ? -15.188 3.551 9.008 1 91.5 85 LEU A N 1
ATOM 664 C CA . LEU A 1 85 ? -14.555 2.633 8.062 1 91.5 85 LEU A CA 1
ATOM 665 C C . LEU A 1 85 ? -15.602 1.903 7.23 1 91.5 85 LEU A C 1
ATOM 667 O O . LEU A 1 85 ? -16.688 1.604 7.723 1 91.5 85 LEU A O 1
ATOM 671 N N . TYR A 1 86 ? -15.219 1.698 6.027 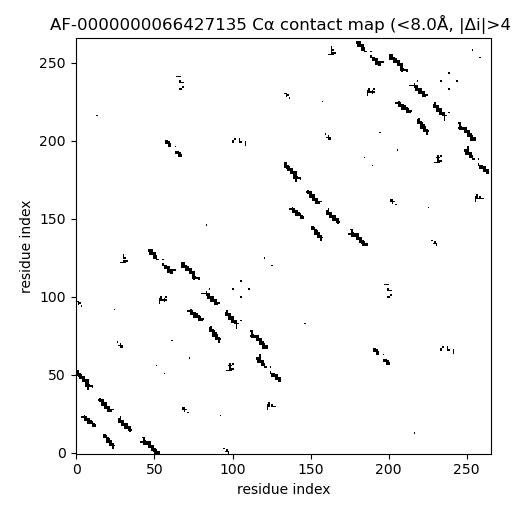1 95.88 86 TYR A N 1
ATOM 672 C CA . TYR A 1 86 ? -16 0.847 5.141 1 95.88 86 TYR A CA 1
ATOM 673 C C . TYR A 1 86 ? -15.273 -0.462 4.859 1 95.88 86 TYR A C 1
ATOM 675 O O . TYR A 1 86 ? -14.055 -0.476 4.68 1 95.88 86 TYR A O 1
ATOM 683 N N . GLN A 1 87 ? -16.016 -1.459 4.914 1 98.12 87 GLN A N 1
ATOM 684 C CA . GLN A 1 87 ? -15.516 -2.742 4.43 1 98.12 87 GLN A CA 1
ATOM 685 C C . GLN A 1 87 ? -16.031 -3.037 3.021 1 98.12 87 GLN A C 1
ATOM 687 O O . GLN A 1 87 ? -17.234 -3.064 2.791 1 98.12 87 GLN A O 1
ATOM 692 N N . VAL A 1 88 ? -15.203 -3.203 2.055 1 98.75 88 VAL A N 1
ATOM 693 C CA . VAL A 1 88 ? -15.531 -3.404 0.648 1 98.75 88 VAL A CA 1
ATOM 694 C C . VAL A 1 88 ? -15.203 -4.84 0.241 1 98.75 88 VAL A C 1
ATOM 696 O O . VAL A 1 88 ? -14.07 -5.293 0.401 1 98.75 88 VAL A O 1
ATOM 699 N N . PHE A 1 89 ? -16.141 -5.516 -0.244 1 98.88 89 PHE A N 1
ATOM 700 C CA . PHE A 1 89 ? -15.961 -6.902 -0.664 1 98.88 89 PHE A CA 1
ATOM 701 C C . PHE A 1 89 ? -15.758 -6.988 -2.172 1 98.88 89 PHE A C 1
ATOM 703 O O . PHE A 1 89 ? -16.438 -6.301 -2.936 1 98.88 89 PHE A O 1
ATOM 710 N N . PHE A 1 90 ? -14.844 -7.82 -2.588 1 98.81 90 PHE A N 1
ATOM 711 C CA . PHE A 1 90 ? -14.484 -8 -3.992 1 98.81 90 PHE A CA 1
ATOM 712 C C . PHE A 1 90 ? -14.633 -9.461 -4.406 1 98.81 90 PHE A C 1
ATOM 714 O O . PHE A 1 90 ? -14.398 -10.367 -3.605 1 98.81 90 PHE A O 1
ATOM 721 N N . ASP A 1 91 ? -14.945 -9.641 -5.621 1 98.69 91 ASP A N 1
ATOM 722 C CA . ASP A 1 91 ? -14.867 -10.945 -6.262 1 98.69 91 ASP A CA 1
ATOM 723 C C . ASP A 1 91 ? -13.609 -11.062 -7.121 1 98.69 91 ASP A C 1
ATOM 725 O O . ASP A 1 91 ? -13.477 -10.375 -8.133 1 98.69 91 ASP A O 1
ATOM 729 N N . PHE A 1 92 ? -12.719 -11.844 -6.676 1 98 92 PHE A N 1
ATOM 730 C CA . PHE A 1 92 ? -11.539 -12.188 -7.453 1 98 92 PHE A CA 1
ATOM 731 C C . PHE A 1 92 ? -11.695 -13.562 -8.086 1 98 92 PHE A C 1
ATOM 733 O O . PHE A 1 92 ? -11.305 -14.57 -7.496 1 98 92 PHE A O 1
ATOM 740 N N . LYS A 1 93 ? -12.258 -13.617 -9.227 1 97.44 93 LYS A N 1
ATOM 741 C CA . LYS A 1 93 ? -12.453 -14.852 -9.984 1 97.44 93 LYS A CA 1
ATOM 742 C C . LYS A 1 93 ? -13.094 -15.938 -9.125 1 97.44 93 LYS A C 1
ATOM 744 O O . LYS A 1 93 ? -12.617 -17.078 -9.102 1 97.44 93 LYS A O 1
ATOM 749 N N . GLY A 1 94 ? -14.047 -15.625 -8.383 1 97.25 94 GLY A N 1
ATOM 750 C CA . GLY A 1 94 ? -14.805 -16.562 -7.578 1 97.25 94 GLY A CA 1
ATOM 751 C C . GLY A 1 94 ? -14.375 -16.594 -6.121 1 97.25 94 GLY A C 1
ATOM 752 O O . GLY A 1 94 ? -15.016 -17.234 -5.289 1 97.25 94 GLY A O 1
ATOM 753 N N . ASN A 1 95 ? -13.297 -15.984 -5.762 1 97.56 95 ASN A N 1
ATOM 754 C CA . ASN A 1 95 ? -12.805 -15.875 -4.391 1 97.56 95 ASN A CA 1
ATOM 755 C C . ASN A 1 95 ? -13.148 -14.523 -3.775 1 97.56 95 ASN A C 1
ATOM 757 O O . ASN A 1 95 ? -12.836 -13.477 -4.344 1 97.56 95 ASN A O 1
ATOM 761 N N . GLU A 1 96 ? -13.844 -14.562 -2.674 1 98.44 96 GLU A N 1
ATOM 762 C CA . GLU A 1 96 ? -14.211 -13.312 -2.027 1 98.44 96 GLU A CA 1
ATOM 763 C C . GLU A 1 96 ? -13.062 -12.758 -1.191 1 98.44 96 GLU A C 1
ATOM 765 O O . GLU A 1 96 ? -12.477 -13.477 -0.378 1 98.44 96 GLU A O 1
ATOM 770 N N . LEU A 1 97 ? -12.75 -11.562 -1.466 1 98.75 97 LEU A N 1
ATOM 771 C CA . LEU A 1 97 ? -11.773 -10.797 -0.69 1 98.75 97 LEU A CA 1
ATOM 772 C C . LEU A 1 97 ? -12.406 -9.539 -0.104 1 98.75 97 LEU A C 1
ATOM 774 O O . LEU A 1 97 ? -13.461 -9.094 -0.571 1 98.75 97 LEU A O 1
ATOM 778 N N . SER A 1 98 ? -11.766 -9 0.877 1 98.81 98 SER A N 1
ATOM 779 C CA . SER A 1 98 ? -12.289 -7.758 1.437 1 98.81 98 SER A CA 1
ATOM 780 C C . SER A 1 98 ? -11.164 -6.773 1.745 1 98.81 98 SER A C 1
ATOM 782 O O . SER A 1 98 ? -10.031 -7.176 2.002 1 98.81 98 SER A O 1
ATOM 784 N N . SER A 1 99 ? -11.523 -5.559 1.619 1 98.5 99 SER A N 1
ATOM 785 C CA . SER A 1 99 ? -10.664 -4.434 1.967 1 98.5 99 SER A CA 1
ATOM 786 C C . SER A 1 99 ? -11.344 -3.504 2.967 1 98.5 99 SER A C 1
ATOM 788 O O . SER A 1 99 ? -12.578 -3.412 2.998 1 98.5 99 SER A O 1
ATOM 790 N N . ILE A 1 100 ? -10.594 -2.902 3.811 1 96.12 100 ILE A N 1
ATOM 791 C CA . ILE A 1 100 ? -11.102 -1.884 4.723 1 96.12 100 ILE A CA 1
ATOM 792 C C . ILE A 1 100 ? -10.469 -0.533 4.395 1 96.12 100 ILE A C 1
ATOM 794 O O . ILE A 1 100 ? -9.242 -0.406 4.363 1 96.12 100 ILE A O 1
ATOM 798 N N . ILE A 1 101 ? -11.289 0.42 4.102 1 95.12 101 ILE A N 1
ATOM 799 C CA . ILE A 1 101 ? -10.836 1.773 3.805 1 95.12 101 ILE A CA 1
ATOM 800 C C . ILE A 1 101 ? -11.617 2.779 4.645 1 95.12 101 ILE A C 1
ATOM 802 O O . ILE A 1 101 ? -12.625 2.428 5.258 1 95.12 101 ILE A O 1
ATOM 806 N N . THR A 1 102 ? -11.102 3.971 4.711 1 90.88 102 THR A N 1
ATOM 807 C CA . THR A 1 102 ? -11.812 5.004 5.457 1 90.88 102 THR A CA 1
ATOM 808 C C . THR A 1 102 ? -13.094 5.41 4.73 1 90.88 102 THR A C 1
ATOM 810 O O . THR A 1 102 ? -13.156 5.355 3.502 1 90.88 102 THR A O 1
ATOM 813 N N . LYS A 1 103 ? -14.023 5.789 5.508 1 92.06 103 LYS A N 1
ATOM 814 C CA . LYS A 1 103 ? -15.258 6.328 4.945 1 92.06 103 LYS A CA 1
ATOM 815 C C . LYS A 1 103 ? -14.961 7.484 3.992 1 92.06 103 LYS A C 1
ATOM 817 O O . LYS A 1 103 ? -15.539 7.562 2.906 1 92.06 103 LYS A O 1
ATOM 822 N N . GLU A 1 104 ? -14.086 8.328 4.344 1 91.38 104 GLU A N 1
ATOM 823 C CA . GLU A 1 104 ? -13.719 9.484 3.533 1 91.38 104 GLU A CA 1
ATOM 824 C C . GLU A 1 104 ? -13.234 9.055 2.15 1 91.38 104 GLU A C 1
ATOM 826 O O . GLU A 1 104 ? -13.672 9.602 1.136 1 91.38 104 GLU A O 1
ATOM 831 N N . LYS A 1 105 ? -12.391 8.102 2.135 1 93.69 105 LYS A N 1
ATOM 832 C CA . LYS A 1 105 ? -11.859 7.609 0.865 1 93.69 105 LYS A CA 1
ATOM 833 C C . LYS A 1 105 ? -12.953 6.941 0.033 1 93.69 105 LYS A C 1
ATOM 835 O O . LYS A 1 105 ? -13.016 7.133 -1.184 1 93.69 105 LYS A O 1
ATOM 840 N N . ALA A 1 106 ? -13.781 6.152 0.654 1 96.75 106 ALA A N 1
ATOM 841 C CA . ALA A 1 106 ? -14.875 5.48 -0.042 1 96.75 106 ALA A CA 1
ATOM 842 C C . ALA A 1 106 ? -15.797 6.492 -0.721 1 96.75 106 ALA A C 1
ATOM 844 O O . ALA A 1 106 ? -16.188 6.305 -1.872 1 96.75 106 ALA A O 1
ATOM 845 N N . LEU A 1 107 ? -16.109 7.516 0.007 1 96.38 107 LEU A N 1
ATOM 846 C CA . LEU A 1 107 ? -16.984 8.547 -0.523 1 96.38 107 LEU A CA 1
ATOM 847 C C . LEU A 1 107 ? -16.297 9.336 -1.634 1 96.38 107 LEU A C 1
ATOM 849 O O . LEU A 1 107 ? -16.906 9.633 -2.662 1 96.38 107 LEU A O 1
ATOM 853 N N . GLU A 1 108 ? -15.055 9.617 -1.405 1 95.44 108 GLU A N 1
ATOM 854 C CA . GLU A 1 108 ? -14.266 10.312 -2.414 1 95.44 108 GLU A CA 1
ATOM 855 C C . GLU A 1 108 ? -14.25 9.547 -3.732 1 95.44 108 GLU A C 1
ATOM 857 O O . GLU A 1 108 ? -14.375 10.141 -4.805 1 95.44 108 GLU A O 1
ATOM 862 N N . LEU A 1 109 ? -14.133 8.258 -3.68 1 97.19 109 LEU A N 1
ATOM 863 C CA . LEU A 1 109 ? -14 7.414 -4.863 1 97.19 109 LEU A CA 1
ATOM 864 C C . LEU A 1 109 ? -15.367 7.086 -5.449 1 97.19 109 LEU A C 1
ATOM 866 O O . LEU A 1 109 ? -15.461 6.551 -6.559 1 97.19 109 LEU A O 1
ATOM 870 N N . GLU A 1 110 ? -16.438 7.402 -4.734 1 97.38 110 GLU A N 1
ATOM 871 C CA . GLU A 1 110 ? -17.797 7.109 -5.16 1 97.38 110 GLU A CA 1
ATOM 872 C C . GLU A 1 110 ? -17.953 5.637 -5.527 1 97.38 110 GLU A C 1
ATOM 874 O O . GLU A 1 110 ? -18.469 5.309 -6.602 1 97.38 110 GLU A O 1
ATOM 879 N N . ILE A 1 111 ? -17.453 4.824 -4.68 1 97.88 111 ILE A N 1
ATOM 880 C CA . ILE A 1 111 ? -17.469 3.398 -5 1 97.88 111 ILE A CA 1
ATOM 881 C C . ILE A 1 111 ? -18.906 2.881 -4.918 1 97.88 111 ILE A C 1
ATOM 883 O O . ILE A 1 111 ? -19.703 3.365 -4.109 1 97.88 111 ILE A O 1
ATOM 887 N N . CYS A 1 112 ? -19.156 1.871 -5.742 1 97.75 112 CYS A N 1
ATOM 888 C CA . CYS A 1 112 ? -20.453 1.209 -5.746 1 97.75 112 CYS A CA 1
ATOM 889 C C . CYS A 1 112 ? -20.328 -0.253 -6.156 1 97.75 112 CYS A C 1
ATOM 891 O O . CYS A 1 112 ? -19.312 -0.648 -6.742 1 97.75 112 CYS A O 1
ATOM 893 N N . GLU A 1 113 ? -21.359 -0.942 -5.801 1 98.06 113 GLU A N 1
ATOM 894 C CA . GLU A 1 113 ? -21.359 -2.361 -6.141 1 98.06 113 GLU A CA 1
ATOM 895 C C . GLU A 1 113 ? -21.266 -2.568 -7.648 1 98.06 113 GLU A C 1
ATOM 897 O O . GLU A 1 113 ? -21.766 -1.755 -8.43 1 98.06 113 GLU A O 1
ATOM 902 N N . ASN A 1 114 ? -20.516 -3.555 -8.117 1 98.06 114 ASN A N 1
ATOM 903 C CA . ASN A 1 114 ? -20.359 -4.035 -9.492 1 98.06 114 ASN A CA 1
ATOM 904 C C . ASN A 1 114 ? -19.312 -3.244 -10.25 1 98.06 114 ASN A C 1
ATOM 906 O O . ASN A 1 114 ? -19 -3.566 -11.398 1 98.06 114 ASN A O 1
ATOM 910 N N . GLN A 1 115 ? -18.75 -2.205 -9.633 1 97.88 115 GLN A N 1
ATOM 911 C CA . GLN A 1 115 ? -17.609 -1.513 -10.227 1 97.88 115 GLN A CA 1
ATOM 912 C C . GLN A 1 115 ? -16.359 -2.395 -10.219 1 97.88 115 GLN A C 1
ATOM 914 O O . GLN A 1 115 ? -16.109 -3.105 -9.242 1 97.88 115 GLN A O 1
ATOM 919 N N . GLU A 1 116 ? -15.664 -2.33 -11.328 1 98.25 116 GLU A N 1
ATOM 920 C CA . GLU A 1 116 ? -14.383 -3.033 -11.414 1 98.25 116 GLU A CA 1
ATOM 921 C C . GLU A 1 116 ? -13.227 -2.133 -10.984 1 98.25 116 GLU A C 1
ATOM 923 O O . GLU A 1 116 ? -13.148 -0.978 -11.414 1 98.25 116 GLU A O 1
ATOM 928 N N . TRP A 1 117 ? -12.391 -2.613 -10.164 1 98.19 117 TRP A N 1
ATOM 929 C CA . TRP A 1 117 ? -11.219 -1.904 -9.664 1 98.19 117 TRP A CA 1
ATOM 930 C C . TRP A 1 117 ? -9.969 -2.758 -9.805 1 98.19 117 TRP A C 1
ATOM 932 O O . TRP A 1 117 ? -10.055 -3.979 -9.961 1 98.19 117 TRP A O 1
ATOM 942 N N . LEU A 1 118 ? -8.844 -2.139 -9.906 1 98.5 118 LEU A N 1
ATOM 943 C CA . LEU A 1 118 ? -7.559 -2.814 -9.789 1 98.5 118 LEU A CA 1
ATOM 944 C C . LEU A 1 118 ? -7.141 -2.93 -8.328 1 98.5 118 LEU A C 1
ATOM 946 O O . LEU A 1 118 ? -6.664 -1.957 -7.738 1 98.5 118 LEU A O 1
ATOM 950 N N . CYS A 1 119 ? -7.281 -4.129 -7.797 1 98.75 119 CYS A N 1
ATOM 951 C CA . CYS A 1 119 ? -6.883 -4.391 -6.422 1 98.75 119 CYS A CA 1
ATOM 952 C C . CYS A 1 119 ? -5.387 -4.68 -6.332 1 9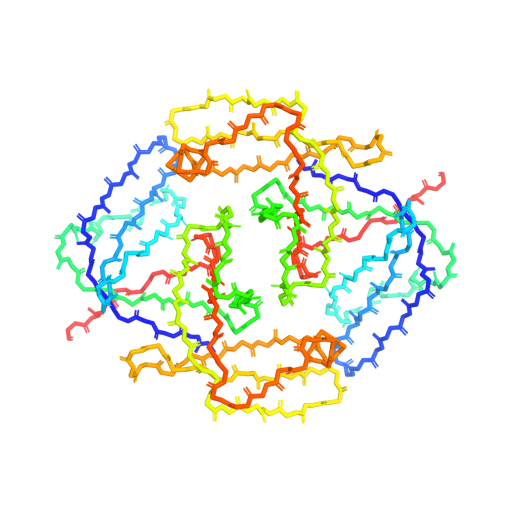8.75 119 CYS A C 1
ATOM 954 O O . CYS A 1 119 ? -4.797 -5.215 -7.273 1 98.75 119 CYS A O 1
ATOM 956 N N . PHE A 1 120 ? -4.816 -4.301 -5.16 1 98.38 120 PHE A N 1
ATOM 957 C CA . PHE A 1 120 ? -3.391 -4.582 -5.035 1 98.38 120 PHE A CA 1
ATOM 958 C C . PHE A 1 120 ? -3 -4.773 -3.576 1 98.38 120 PHE A C 1
ATOM 960 O O . PHE A 1 120 ? -3.656 -4.242 -2.678 1 98.38 120 PHE A O 1
ATOM 967 N N . VAL A 1 121 ? -1.986 -5.523 -3.336 1 98.12 121 VAL A N 1
ATOM 968 C CA . VAL A 1 121 ? -1.415 -5.809 -2.025 1 98.12 121 VAL A CA 1
ATOM 969 C C . VAL A 1 121 ? 0.102 -5.934 -2.139 1 98.12 121 VAL A C 1
ATOM 971 O O . VAL A 1 121 ? 0.611 -6.551 -3.078 1 98.12 121 VAL A O 1
ATOM 974 N N . LYS A 1 122 ? 0.765 -5.289 -1.209 1 95.62 122 LYS A N 1
ATOM 975 C CA . LYS A 1 122 ? 2.225 -5.324 -1.234 1 95.62 122 LYS A CA 1
ATOM 976 C C . LYS A 1 122 ? 2.744 -6.738 -0.983 1 95.62 122 LYS A C 1
ATOM 978 O O . LYS A 1 122 ? 2.193 -7.473 -0.16 1 95.62 122 LYS A O 1
ATOM 983 N N . ALA A 1 123 ? 3.873 -7.02 -1.603 1 94.19 123 ALA A N 1
ATOM 984 C CA . ALA A 1 123 ? 4.473 -8.344 -1.496 1 94.19 123 ALA A CA 1
ATOM 985 C C . ALA A 1 123 ? 4.84 -8.672 -0.05 1 94.19 123 ALA A C 1
ATOM 987 O O . ALA A 1 123 ? 4.77 -9.828 0.37 1 94.19 123 ALA A O 1
ATOM 988 N N . ASN A 1 124 ? 5.176 -7.676 0.738 1 90.44 124 ASN A N 1
ATOM 989 C CA . ASN A 1 124 ? 5.617 -7.898 2.111 1 90.44 124 ASN A CA 1
ATOM 990 C C . ASN A 1 124 ? 4.434 -8.023 3.066 1 90.44 124 ASN A C 1
ATOM 992 O O . ASN A 1 124 ? 4.602 -8.398 4.227 1 90.44 124 ASN A O 1
ATOM 996 N N . ASP A 1 125 ? 3.268 -7.73 2.59 1 95.06 125 ASP A N 1
ATOM 997 C CA . ASP A 1 125 ? 2.088 -7.777 3.447 1 95.06 125 ASP A CA 1
ATOM 998 C C . ASP A 1 125 ? 1.411 -9.141 3.379 1 95.06 125 ASP A C 1
ATOM 1000 O O . ASP A 1 125 ? 0.432 -9.391 4.086 1 95.06 125 ASP A O 1
ATOM 1004 N N . ILE A 1 126 ? 1.929 -10.023 2.564 1 96.62 126 ILE A N 1
ATOM 1005 C CA . ILE A 1 126 ? 1.347 -11.352 2.377 1 96.62 126 ILE A CA 1
ATOM 1006 C C . ILE A 1 126 ? 2.135 -12.375 3.186 1 96.62 126 ILE A C 1
ATOM 1008 O O . ILE A 1 126 ? 3.367 -12.359 3.193 1 96.62 126 ILE A O 1
ATOM 1012 N N . VAL A 1 127 ? 1.438 -13.227 3.893 1 95.12 127 VAL A N 1
ATOM 1013 C CA . VAL A 1 127 ? 2.029 -14.359 4.602 1 95.12 127 VAL A CA 1
ATOM 1014 C C . VAL A 1 127 ? 1.659 -15.656 3.896 1 95.12 127 VAL A C 1
ATOM 1016 O O . VAL A 1 127 ? 0.53 -15.82 3.428 1 95.12 127 VAL A O 1
ATOM 1019 N N . LEU A 1 128 ? 2.547 -16.562 3.879 1 93.88 128 LEU A N 1
ATOM 1020 C CA . LEU A 1 128 ? 2.291 -17.859 3.266 1 93.88 128 LEU A CA 1
ATOM 1021 C C . LEU A 1 128 ? 2.008 -18.922 4.328 1 93.88 128 LEU A C 1
ATOM 1023 O O . LEU A 1 128 ? 2.67 -18.953 5.367 1 93.88 128 LEU A O 1
ATOM 1027 N N . ARG A 1 129 ? 1.033 -19.625 3.984 1 92.69 129 ARG A N 1
ATOM 1028 C CA . ARG A 1 129 ? 0.722 -20.781 4.816 1 92.69 129 ARG A CA 1
ATOM 1029 C C . ARG A 1 129 ? 0.646 -22.047 3.98 1 92.69 129 ARG A C 1
ATOM 1031 O O . ARG A 1 129 ? 0.041 -22.062 2.906 1 92.69 129 ARG A O 1
ATOM 1038 N N . SER A 1 130 ? 1.432 -23.125 4.516 1 85 130 SER A N 1
ATOM 1039 C CA . SER A 1 130 ? 1.388 -24.406 3.816 1 85 130 SER A CA 1
ATOM 1040 C C . SER A 1 130 ? -0.013 -25 3.854 1 85 130 SER A C 1
ATOM 1042 O O . SER A 1 130 ? -0.73 -24.859 4.848 1 85 130 SER A O 1
ATOM 1044 N N . HIS A 1 131 ? -0.541 -25.391 2.666 1 70.19 131 HIS A N 1
ATOM 1045 C CA . HIS A 1 131 ? -1.794 -26.125 2.627 1 70.19 131 HIS A CA 1
ATOM 1046 C C . HIS A 1 131 ? -1.598 -27.562 3.111 1 70.19 131 HIS A C 1
ATOM 1048 O O . HIS A 1 131 ? -0.781 -28.297 2.559 1 70.19 131 HIS A O 1
ATOM 1054 N N . SER A 1 132 ? -1.502 -27.781 4.414 1 50.59 132 SER A N 1
ATOM 1055 C CA . SER A 1 132 ? -1.516 -29.188 4.77 1 50.59 132 SER A CA 1
ATOM 1056 C C . SER A 1 132 ? -2.607 -29.938 4.012 1 50.59 132 SER A C 1
ATOM 1058 O O . SER A 1 132 ? -3.75 -29.484 3.947 1 50.59 132 SER A O 1
ATOM 1060 N N . ALA A 1 133 ? -2.322 -30.938 3.068 1 41.81 133 ALA A N 1
ATOM 1061 C CA . ALA A 1 133 ? -3.256 -31.891 2.471 1 41.81 133 ALA A CA 1
ATOM 1062 C C . ALA A 1 133 ? -4.27 -32.406 3.498 1 41.81 133 ALA A C 1
ATOM 1064 O O . ALA A 1 133 ? -3.939 -32.562 4.676 1 41.81 133 ALA A O 1
ATOM 1065 N N . MET B 1 1 ? 14.758 5.027 5.82 1 93.56 1 MET B N 1
ATOM 1066 C CA . MET B 1 1 ? 13.523 5.516 6.434 1 93.56 1 MET B CA 1
ATOM 1067 C C . MET B 1 1 ? 13.156 6.895 5.898 1 93.56 1 MET B C 1
ATOM 1069 O O . MET B 1 1 ? 14.031 7.738 5.684 1 93.56 1 MET B O 1
ATOM 1073 N N . ASN B 1 2 ? 11.859 7.176 5.508 1 98.5 2 ASN B N 1
ATOM 1074 C CA . ASN B 1 2 ? 11.352 8.461 5.035 1 98.5 2 ASN B CA 1
ATOM 1075 C C . ASN B 1 2 ? 10.836 9.32 6.188 1 98.5 2 ASN B C 1
ATOM 1077 O O . ASN B 1 2 ? 10.242 8.805 7.137 1 98.5 2 ASN B O 1
ATOM 1081 N N . LEU B 1 3 ? 11.086 10.586 6.023 1 98.06 3 LEU B N 1
ATOM 1082 C CA . LEU B 1 3 ? 10.672 11.539 7.051 1 98.06 3 LEU B CA 1
ATOM 1083 C C . LEU B 1 3 ? 9.977 12.742 6.43 1 98.06 3 LEU B C 1
ATOM 1085 O O . LEU B 1 3 ? 10.5 13.352 5.492 1 98.06 3 LEU B O 1
ATOM 1089 N N . ILE B 1 4 ? 8.789 13.07 6.91 1 97.81 4 ILE B N 1
ATOM 1090 C CA . ILE B 1 4 ? 8.047 14.266 6.527 1 97.81 4 ILE B CA 1
ATOM 1091 C C . ILE B 1 4 ? 7.668 15.055 7.777 1 97.81 4 ILE B C 1
ATOM 1093 O O . ILE B 1 4 ? 7.145 14.492 8.742 1 97.81 4 ILE B O 1
ATOM 1097 N N . LYS B 1 5 ? 7.965 16.25 7.773 1 97.5 5 LYS B N 1
ATOM 1098 C CA . LYS B 1 5 ? 7.574 17.125 8.883 1 97.5 5 LYS B CA 1
ATOM 1099 C C . LYS B 1 5 ? 6.223 17.781 8.617 1 97.5 5 LYS B C 1
ATOM 1101 O O . LYS B 1 5 ? 5.91 18.125 7.473 1 97.5 5 LYS B O 1
ATOM 1106 N N . GLY B 1 6 ? 5.445 17.875 9.695 1 97.19 6 GLY B N 1
ATOM 1107 C CA . GLY B 1 6 ? 4.152 18.531 9.562 1 97.19 6 GLY B CA 1
ATOM 1108 C C . GLY B 1 6 ? 3.533 18.906 10.898 1 97.19 6 GLY B C 1
ATOM 1109 O O . GLY B 1 6 ? 4.203 18.859 11.93 1 97.19 6 GLY B O 1
ATOM 1110 N N . GLN B 1 7 ? 2.291 19.359 10.781 1 97.06 7 GLN B N 1
ATOM 1111 C CA . GLN B 1 7 ? 1.545 19.766 11.969 1 97.06 7 GLN B CA 1
ATOM 1112 C C . GLN B 1 7 ? 0.182 19.078 12.016 1 97.06 7 GLN B C 1
ATOM 1114 O O . GLN B 1 7 ? -0.509 18.984 11 1 97.06 7 GLN B O 1
ATOM 1119 N N . ILE B 1 8 ? -0.183 18.656 13.289 1 96.38 8 ILE B N 1
ATOM 1120 C CA . ILE B 1 8 ? -1.48 18.016 13.453 1 96.38 8 ILE B CA 1
ATOM 1121 C C . ILE B 1 8 ? -2.596 19.031 13.203 1 96.38 8 ILE B C 1
ATOM 1123 O O . ILE B 1 8 ? -2.613 20.109 13.812 1 96.38 8 ILE B O 1
ATOM 1127 N N . CYS B 1 9 ? -3.537 18.688 12.281 1 97.31 9 CYS B N 1
ATOM 1128 C CA . CYS B 1 9 ? -4.605 19.641 12 1 97.31 9 CYS B CA 1
ATOM 1129 C C . CYS B 1 9 ? -5.961 19.078 12.398 1 97.31 9 CYS B C 1
ATOM 1131 O O . CYS B 1 9 ? -6.934 19.812 12.539 1 97.31 9 CYS B O 1
ATOM 1133 N N . GLU B 1 10 ? -6.055 17.75 12.617 1 94.5 10 GLU B N 1
ATOM 1134 C CA . GLU B 1 10 ? -7.316 17.125 13.008 1 94.5 10 GLU B CA 1
ATOM 1135 C C . GLU B 1 10 ? -7.078 15.797 13.719 1 94.5 10 GLU B C 1
ATOM 1137 O O . GLU B 1 10 ? -6.125 15.078 13.406 1 94.5 10 GLU B O 1
ATOM 1142 N N . LEU B 1 11 ? -7.914 15.508 14.719 1 90.56 11 LEU B N 1
ATOM 1143 C CA . LEU B 1 11 ? -7.934 14.234 15.422 1 90.56 11 LEU B CA 1
ATOM 1144 C C . LEU B 1 11 ? -9.328 13.617 15.406 1 90.56 11 LEU B C 1
ATOM 1146 O O . LEU B 1 11 ? -10.297 14.258 15.82 1 90.56 11 LEU B O 1
ATOM 1150 N N . LEU B 1 12 ? -9.32 12.414 14.828 1 85.56 12 LEU B N 1
ATOM 1151 C CA . LEU B 1 12 ? -10.578 11.672 14.82 1 85.56 12 LEU B CA 1
ATOM 1152 C C . LEU B 1 12 ? -10.461 10.398 15.641 1 85.56 12 LEU B C 1
ATOM 1154 O O . LEU B 1 12 ? -9.508 9.625 15.469 1 85.56 12 LEU B O 1
ATOM 1158 N N . ASN B 1 13 ? -11.383 10.281 16.609 1 83.69 13 ASN B N 1
ATOM 1159 C CA . ASN B 1 13 ? -11.32 9.117 17.484 1 83.69 13 ASN B CA 1
ATOM 1160 C C . ASN B 1 13 ? -12.609 8.297 17.438 1 83.69 13 ASN B C 1
ATOM 1162 O O . ASN B 1 13 ? -13.703 8.859 17.391 1 83.69 13 ASN B O 1
ATOM 1166 N N . GLN B 1 14 ? -12.422 7.059 17.141 1 77.75 14 GLN B N 1
ATOM 1167 C CA . GLN B 1 14 ? -13.516 6.102 17.25 1 77.75 14 GLN B CA 1
ATOM 1168 C C . GLN B 1 14 ? -13.055 4.816 17.938 1 77.75 14 GLN B C 1
ATOM 1170 O O . GLN B 1 14 ? -12.281 4.047 17.375 1 77.75 14 GLN B O 1
ATOM 1175 N N . GLU B 1 15 ? -13.664 4.602 19.125 1 78.81 15 GLU B N 1
ATOM 1176 C CA . GLU B 1 15 ? -13.344 3.408 19.891 1 78.81 15 GLU B CA 1
ATOM 1177 C C . GLU B 1 15 ? -11.836 3.264 20.094 1 78.81 15 GLU B C 1
ATOM 1179 O O . GLU B 1 15 ? -11.195 4.141 20.672 1 78.81 15 GLU B O 1
ATOM 1184 N N . ASP B 1 16 ? -11.328 2.223 19.516 1 80.31 16 ASP B N 1
ATOM 1185 C CA . ASP B 1 16 ? -9.922 1.912 19.781 1 80.31 16 ASP B CA 1
ATOM 1186 C C . ASP B 1 16 ? -9.031 2.391 18.641 1 80.31 16 ASP B C 1
ATOM 1188 O O . ASP B 1 16 ? -7.84 2.07 18.609 1 80.31 16 ASP B O 1
ATOM 1192 N N . ILE B 1 17 ? -9.594 3.293 17.797 1 82.88 17 ILE B N 1
ATOM 1193 C CA . ILE B 1 17 ? -8.812 3.725 16.641 1 82.88 17 ILE B CA 1
ATOM 1194 C C . ILE B 1 17 ? -8.773 5.25 16.578 1 82.88 17 ILE B C 1
ATOM 1196 O O . ILE B 1 17 ? -9.789 5.914 16.781 1 82.88 17 ILE B O 1
ATOM 1200 N N . VAL B 1 18 ? -7.543 5.828 16.422 1 87.06 18 VAL B N 1
ATOM 1201 C CA . VAL B 1 18 ? -7.371 7.266 16.25 1 87.06 18 VAL B CA 1
ATOM 1202 C C . VAL B 1 18 ? -6.82 7.559 14.859 1 87.06 18 VAL B C 1
ATOM 1204 O O . VAL B 1 18 ? -5.867 6.914 14.414 1 87.06 18 VAL B O 1
ATOM 1207 N N . ILE B 1 19 ? -7.453 8.414 14.125 1 89.94 19 ILE B N 1
ATOM 1208 C CA . ILE B 1 19 ? -6.93 8.93 12.867 1 89.94 19 ILE B CA 1
ATOM 1209 C C . ILE B 1 19 ? -6.395 10.344 13.078 1 89.94 19 ILE B C 1
ATOM 1211 O O . ILE B 1 19 ? -7.137 11.242 13.484 1 89.94 19 ILE B O 1
ATOM 1215 N N . VAL B 1 20 ? -5.16 10.531 12.844 1 93 20 VAL B N 1
ATOM 1216 C CA . VAL B 1 20 ? -4.52 11.836 12.984 1 93 20 VAL B CA 1
ATOM 1217 C C . VAL B 1 20 ? -4.277 12.438 11.602 1 93 20 VAL B C 1
ATOM 1219 O O . VAL B 1 20 ? -3.625 11.82 10.75 1 93 20 VAL B O 1
ATOM 1222 N N . LYS B 1 21 ? -4.797 13.555 11.336 1 95.81 21 LYS B N 1
ATOM 1223 C CA . LYS B 1 21 ? -4.52 14.289 10.109 1 95.81 21 LYS B CA 1
ATOM 1224 C C . LYS B 1 21 ? -3.393 15.297 10.312 1 95.81 21 LYS B C 1
ATOM 1226 O O . LYS B 1 21 ? -3.398 16.062 11.281 1 95.81 21 LYS B O 1
ATOM 1231 N N . ILE B 1 22 ? -2.434 15.305 9.438 1 97.31 22 ILE B N 1
ATOM 1232 C CA . ILE B 1 22 ? -1.246 16.141 9.547 1 97.31 22 ILE B CA 1
ATOM 1233 C C . ILE B 1 22 ? -1.067 16.953 8.266 1 97.31 22 ILE B C 1
ATOM 1235 O O . ILE B 1 22 ? -1.062 16.406 7.16 1 97.31 22 ILE B O 1
ATOM 1239 N N . LEU B 1 23 ? -0.938 18.203 8.391 1 97.94 23 LEU B N 1
ATOM 1240 C CA . LEU B 1 23 ? -0.662 19.078 7.262 1 97.94 23 LEU B CA 1
ATOM 1241 C C . LEU B 1 23 ? 0.839 19.203 7.02 1 97.94 23 LEU B C 1
ATOM 1243 O O . LEU B 1 23 ? 1.593 19.562 7.926 1 97.94 23 LEU B O 1
ATOM 1247 N N . SER B 1 24 ? 1.274 18.812 5.887 1 97.69 24 SER B N 1
ATOM 1248 C CA . SER B 1 24 ? 2.656 18.984 5.449 1 97.69 24 SER B CA 1
ATOM 1249 C C . SER B 1 24 ? 2.723 19.5 4.012 1 97.69 24 SER B C 1
ATOM 1251 O O . SER B 1 24 ? 2.193 18.859 3.1 1 97.69 24 SER B O 1
ATOM 1253 N N . LYS B 1 25 ? 3.32 20.641 3.711 1 95.69 25 LYS B N 1
ATOM 1254 C CA . LYS B 1 25 ? 3.537 21.203 2.381 1 95.69 25 LYS B CA 1
ATOM 1255 C C . LYS B 1 25 ? 2.234 21.25 1.586 1 95.69 25 LYS B C 1
ATOM 1257 O O . LYS B 1 25 ? 2.189 20.812 0.434 1 95.69 25 LYS B O 1
ATOM 1262 N N . GLU B 1 26 ? 1.207 21.578 2.154 1 95.5 26 GLU B N 1
ATOM 1263 C CA . GLU B 1 26 ? -0.11 21.766 1.556 1 95.5 26 GLU B CA 1
ATOM 1264 C C . GLU B 1 26 ? -0.767 20.422 1.234 1 95.5 26 GLU B C 1
ATOM 1266 O O . GLU B 1 26 ? -1.686 20.359 0.415 1 95.5 26 GLU B O 1
ATOM 1271 N N . VAL B 1 27 ? -0.25 19.438 1.761 1 97.31 27 VAL B N 1
ATOM 1272 C CA . VAL B 1 27 ? -0.83 18.094 1.62 1 97.31 27 VAL B CA 1
ATOM 1273 C C . VAL B 1 27 ? -1.258 17.578 2.988 1 97.31 27 VAL B C 1
ATOM 1275 O O . VAL B 1 27 ? -0.536 17.734 3.975 1 97.31 27 VAL B O 1
ATOM 1278 N N . ILE B 1 28 ? -2.375 17.031 3.051 1 97.69 28 ILE B N 1
ATOM 1279 C CA . ILE B 1 28 ? -2.838 16.438 4.301 1 97.69 28 ILE B CA 1
ATOM 1280 C C .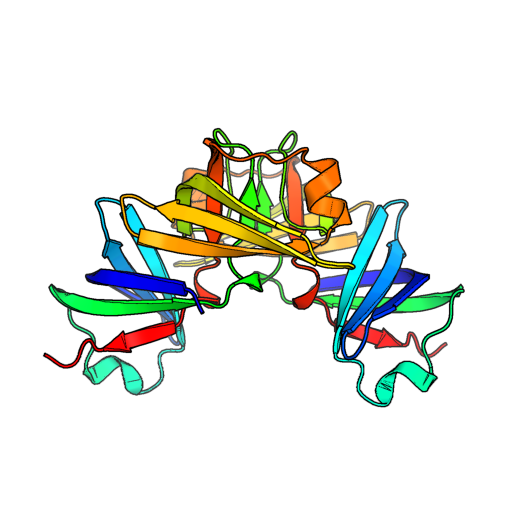 ILE B 1 28 ? -2.555 14.93 4.293 1 97.69 28 ILE B C 1
ATOM 1282 O O . ILE B 1 28 ? -2.912 14.234 3.344 1 97.69 28 ILE B O 1
ATOM 1286 N N . PHE B 1 29 ? -1.912 14.461 5.371 1 97.88 29 PHE B N 1
ATOM 1287 C CA . PHE B 1 29 ? -1.657 13.039 5.582 1 97.88 29 PHE B CA 1
ATOM 1288 C C . PHE B 1 29 ? -2.551 12.492 6.688 1 97.88 29 PHE B C 1
ATOM 1290 O O . PHE B 1 29 ? -2.777 13.156 7.699 1 97.88 29 PHE B O 1
ATOM 1297 N N . SER B 1 30 ? -2.988 11.32 6.504 1 96.19 30 SER B N 1
ATOM 1298 C CA . SER B 1 30 ? -3.746 10.602 7.523 1 96.19 30 SER B CA 1
ATOM 1299 C C . SER B 1 30 ? -2.918 9.477 8.133 1 96.19 30 SER B C 1
ATOM 1301 O O . SER B 1 30 ? -2.34 8.656 7.418 1 96.19 30 SER B O 1
ATOM 1303 N N . VAL B 1 31 ? -2.844 9.469 9.43 1 94.56 31 VAL B N 1
ATOM 1304 C CA . VAL B 1 31 ? -2.146 8.414 10.164 1 94.56 31 VAL B CA 1
ATOM 1305 C C . VAL B 1 31 ? -3.137 7.656 11.047 1 94.56 31 VAL B C 1
ATOM 1307 O O . VAL B 1 31 ? -3.912 8.266 11.789 1 94.56 31 VAL B O 1
ATOM 1310 N N . LEU B 1 32 ? -3.123 6.363 10.898 1 89.81 32 LEU B N 1
ATOM 1311 C CA . LEU B 1 32 ? -3.98 5.504 11.711 1 89.81 32 LEU B CA 1
ATOM 1312 C C . LEU B 1 32 ? -3.213 4.934 12.898 1 89.81 32 LEU B C 1
ATOM 1314 O O . LEU B 1 32 ? -2.141 4.352 12.727 1 89.81 32 LEU B O 1
ATOM 1318 N N . MET B 1 33 ? -3.75 5.191 13.992 1 86.19 33 MET B N 1
ATOM 1319 C CA . MET B 1 33 ? -3.121 4.738 15.234 1 86.19 33 MET B CA 1
ATOM 1320 C C . MET B 1 33 ? -4.117 3.99 16.109 1 86.19 33 MET B C 1
ATOM 1322 O O . MET B 1 33 ? -5.297 4.344 16.156 1 86.19 33 MET B O 1
ATOM 1326 N N . LEU B 1 34 ? -3.57 2.939 16.734 1 78.88 34 LEU B N 1
ATOM 1327 C CA . LEU B 1 34 ? -4.367 2.268 17.766 1 78.88 34 LEU B CA 1
ATOM 1328 C C . LEU B 1 34 ? -4.32 3.031 19.078 1 78.88 34 LEU B C 1
ATOM 1330 O O . LEU B 1 34 ? -3.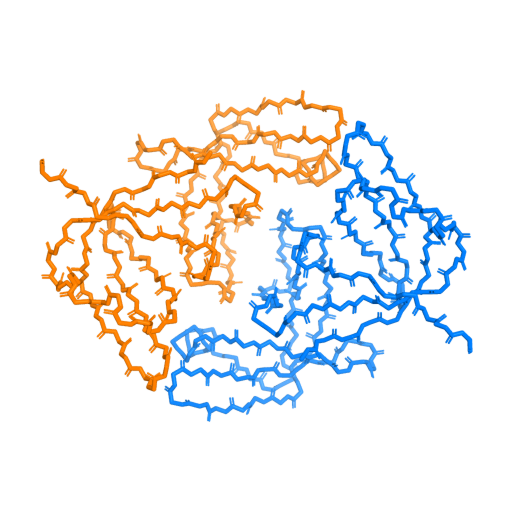273 3.57 19.453 1 78.88 34 LEU B O 1
ATOM 1334 N N . GLU B 1 35 ? -5.441 3.623 19.469 1 69.12 35 GLU B N 1
ATOM 1335 C CA . GLU B 1 35 ? -5.551 4.453 20.672 1 69.12 35 GLU B CA 1
ATOM 1336 C C . GLU B 1 35 ? -4.945 3.754 21.875 1 69.12 35 GLU B C 1
ATOM 1338 O O . GLU B 1 35 ? -5.48 2.748 22.359 1 69.12 35 GLU B O 1
ATOM 1343 N N . LEU B 1 36 ? -3.746 3.562 21.828 1 60.03 36 LEU B N 1
ATOM 1344 C CA . LEU B 1 36 ? -3.262 3.203 23.156 1 60.03 36 LEU B CA 1
ATOM 1345 C C . LEU B 1 36 ? -3.002 4.449 23.984 1 60.03 36 LEU B C 1
ATOM 1347 O O . LEU B 1 36 ? -2.826 5.543 23.453 1 60.03 36 LEU B O 1
ATOM 1351 N N . LYS B 1 37 ? -3.023 4.465 25.234 1 55.62 37 LYS B N 1
ATOM 1352 C CA . LYS B 1 37 ? -2.777 5.5 26.25 1 55.62 37 LYS B CA 1
ATOM 1353 C C . LYS B 1 37 ? -1.913 6.621 25.672 1 55.62 37 LYS B C 1
ATOM 1355 O O . LYS B 1 37 ? -1.741 7.664 26.312 1 55.62 37 LYS B O 1
ATOM 1360 N N . SER B 1 38 ? -1.453 6.469 24.516 1 54.5 38 SER B N 1
ATOM 1361 C CA . SER B 1 38 ? -0.288 7.191 24.031 1 54.5 38 SER B CA 1
ATOM 1362 C C . SER B 1 38 ? -0.669 8.586 23.531 1 54.5 38 SER B C 1
ATOM 1364 O O . SER B 1 38 ? 0.203 9.414 23.266 1 54.5 38 SER B O 1
ATOM 1366 N N . LEU B 1 39 ? -1.936 8.938 23.359 1 58.06 39 LEU B N 1
ATOM 1367 C CA . LEU B 1 39 ? -2.27 10.18 22.672 1 58.06 39 LEU B CA 1
ATOM 1368 C C . LEU B 1 39 ? -2.205 11.367 23.625 1 58.06 39 LEU B C 1
ATOM 1370 O O . LEU B 1 39 ? -2.662 12.461 23.281 1 58.06 39 LEU B O 1
ATOM 1374 N N . GLU B 1 40 ? -1.765 11.086 24.75 1 60.41 40 GLU B N 1
ATOM 1375 C CA . GLU B 1 40 ? -1.885 12.211 25.688 1 60.41 40 GLU B CA 1
ATOM 1376 C C . GLU B 1 40 ? -1.123 13.43 25.172 1 60.41 40 GLU B C 1
ATOM 1378 O O . GLU B 1 40 ? -1.519 14.57 25.422 1 60.41 40 GLU B O 1
ATOM 1383 N N . ASN B 1 41 ? -0.244 13.203 24.234 1 73.31 41 ASN B N 1
ATOM 1384 C CA . ASN B 1 41 ? 0.56 14.359 23.859 1 73.31 41 ASN B CA 1
ATOM 1385 C C . ASN B 1 41 ? 0.241 14.828 22.438 1 73.31 41 ASN B C 1
ATOM 1387 O O . ASN B 1 41 ? 0.844 15.781 21.953 1 73.31 41 ASN B O 1
ATOM 1391 N N . LEU B 1 42 ? -0.825 14.25 21.844 1 83.06 42 LEU B N 1
ATOM 1392 C CA . LEU B 1 42 ? -1.174 14.711 20.516 1 83.06 42 LEU B CA 1
ATOM 1393 C C . LEU B 1 42 ? -2.258 15.781 20.578 1 83.06 42 LEU B C 1
ATOM 1395 O O . LEU B 1 42 ? -3.318 15.562 21.156 1 83.06 42 LEU B O 1
ATOM 1399 N N . LYS B 1 43 ? -1.914 16.922 20.188 1 88.81 43 LYS B N 1
ATOM 1400 C CA . LYS B 1 43 ? -2.852 18.031 20.109 1 88.81 43 LYS B CA 1
ATOM 1401 C C . LYS B 1 43 ? -2.764 18.734 18.766 1 88.81 43 LYS B C 1
ATOM 1403 O O . LYS B 1 43 ? -1.695 18.781 18.141 1 88.81 43 LYS B O 1
ATOM 1408 N N . ILE B 1 44 ? -3.953 19.234 18.406 1 92.75 44 ILE B N 1
ATOM 1409 C CA . ILE B 1 44 ? -3.982 20.031 17.188 1 92.75 44 ILE B CA 1
ATOM 1410 C C . ILE B 1 44 ? -2.953 21.156 17.266 1 92.75 44 ILE B C 1
ATOM 1412 O O . ILE B 1 44 ? -2.811 21.797 18.312 1 92.75 44 ILE B O 1
ATOM 1416 N N . GLY B 1 45 ? -2.223 21.312 16.219 1 93.88 45 GLY B N 1
ATOM 1417 C CA . GLY B 1 45 ? -1.253 22.406 16.172 1 93.88 45 GLY B CA 1
ATOM 1418 C C . GLY B 1 45 ? 0.163 21.953 16.484 1 93.88 45 GLY B C 1
ATOM 1419 O O . GLY B 1 45 ? 1.124 22.656 16.188 1 93.88 45 GLY B O 1
ATOM 1420 N N . VAL B 1 46 ? 0.351 20.781 17.094 1 93.25 46 VAL B N 1
ATOM 1421 C CA . VAL B 1 46 ? 1.657 20.266 17.5 1 93.25 46 VAL B CA 1
ATOM 1422 C C . VAL B 1 46 ? 2.42 19.781 16.266 1 93.25 46 VAL B C 1
ATOM 1424 O O . VAL B 1 46 ? 1.839 19.156 15.383 1 93.25 46 VAL B O 1
ATOM 1427 N N . SER B 1 47 ? 3.73 20.156 16.203 1 95.25 47 SER B N 1
ATOM 1428 C CA . SER B 1 47 ? 4.609 19.688 15.148 1 95.25 47 SER B CA 1
ATOM 1429 C C . SER B 1 47 ? 5.016 18.234 15.375 1 95.25 47 SER B C 1
ATOM 1431 O O . SER B 1 47 ? 5.352 17.844 16.5 1 95.25 47 SER B O 1
ATOM 1433 N N . VAL B 1 48 ? 4.941 17.469 14.266 1 95.69 48 VAL B N 1
ATOM 1434 C CA . VAL B 1 48 ? 5.301 16.062 14.359 1 95.69 48 VAL B CA 1
ATOM 1435 C C . VAL B 1 48 ? 6.098 15.648 13.125 1 95.69 48 VAL B C 1
ATOM 1437 O O . VAL B 1 48 ? 6.18 16.406 12.156 1 95.69 48 VAL B O 1
ATOM 1440 N N . GLU B 1 49 ? 6.742 14.562 13.242 1 96.81 49 GLU B N 1
ATOM 1441 C CA . GLU B 1 49 ? 7.402 13.898 12.125 1 96.81 49 GLU B CA 1
ATOM 1442 C C . GLU B 1 49 ? 6.684 12.602 11.75 1 96.81 49 GLU B C 1
ATOM 1444 O O . GLU B 1 49 ? 6.32 11.812 12.625 1 96.81 49 GLU B O 1
ATOM 1449 N N . LEU B 1 50 ? 6.43 12.477 10.469 1 97.5 50 LEU B N 1
ATOM 1450 C CA . LEU B 1 50 ? 5.914 11.234 9.906 1 97.5 50 LEU B CA 1
ATOM 1451 C C . LEU B 1 50 ? 7.051 10.352 9.422 1 97.5 50 LEU B C 1
ATOM 1453 O O . LEU B 1 50 ? 7.875 10.773 8.602 1 97.5 50 LEU B O 1
ATOM 1457 N N . LEU B 1 51 ? 7.102 9.148 9.93 1 97.94 51 LEU B N 1
ATOM 1458 C CA . LEU B 1 51 ? 8.133 8.188 9.547 1 97.94 51 LEU B CA 1
ATOM 1459 C C . LEU B 1 51 ? 7.516 6.965 8.875 1 97.94 51 LEU B C 1
ATOM 1461 O O . LEU B 1 51 ? 6.52 6.422 9.352 1 97.94 51 LEU B O 1
ATOM 1465 N N . PHE B 1 52 ? 8.055 6.57 7.77 1 97.75 52 PHE B N 1
ATOM 1466 C CA . PHE B 1 52 ? 7.668 5.32 7.129 1 97.75 52 PHE B CA 1
ATOM 1467 C C . PHE B 1 52 ? 8.828 4.734 6.336 1 97.75 52 PHE B 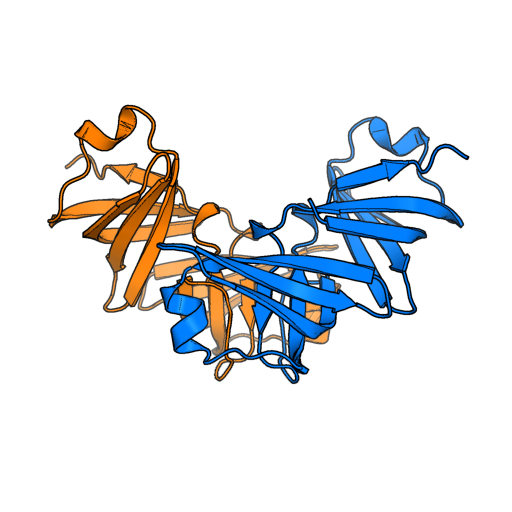C 1
ATOM 1469 O O . PHE B 1 52 ? 9.711 5.465 5.883 1 97.75 52 PHE B O 1
ATOM 1476 N N . LYS B 1 53 ? 8.859 3.471 6.234 1 96.75 53 LYS B N 1
ATOM 1477 C CA . LYS B 1 53 ? 9.961 2.768 5.578 1 96.75 53 LYS B CA 1
ATOM 1478 C C . LYS B 1 53 ? 9.914 2.963 4.066 1 96.75 53 LYS B C 1
ATOM 1480 O O . LYS B 1 53 ? 8.852 3.219 3.5 1 96.75 53 LYS B O 1
ATOM 1485 N N . GLU B 1 54 ? 11.031 2.744 3.436 1 97.44 54 GLU B N 1
ATOM 1486 C CA . GLU B 1 54 ? 11.156 2.914 1.991 1 97.44 54 GLU B CA 1
ATOM 1487 C C . GLU B 1 54 ? 10.289 1.912 1.238 1 97.44 54 GLU B C 1
ATOM 1489 O O . GLU B 1 54 ? 9.742 2.227 0.178 1 97.44 54 GLU B O 1
ATOM 1494 N N . HIS B 1 55 ? 10.078 0.725 1.79 1 93.88 55 HIS B N 1
ATOM 1495 C CA . HIS B 1 55 ? 9.297 -0.283 1.078 1 93.88 55 HIS B CA 1
ATOM 1496 C C . HIS B 1 55 ? 7.801 -0.06 1.27 1 93.88 55 HIS B C 1
ATOM 1498 O O . HIS B 1 55 ? 6.984 -0.736 0.642 1 93.88 55 HIS B O 1
ATOM 1504 N N . GLU B 1 56 ? 7.523 0.927 2.148 1 96.44 56 GLU B N 1
ATOM 1505 C CA . GLU B 1 56 ? 6.121 1.271 2.367 1 96.44 56 GLU B CA 1
ATOM 1506 C C . GLU B 1 56 ? 5.668 2.373 1.416 1 96.44 56 GLU B C 1
ATOM 1508 O O . GLU B 1 56 ? 4.469 2.615 1.264 1 96.44 56 GLU B O 1
ATOM 1513 N N . LEU B 1 57 ? 6.617 3.123 0.862 1 98.5 57 LEU B N 1
ATOM 1514 C CA . LEU B 1 57 ? 6.285 4.137 -0.133 1 98.5 57 LEU B CA 1
ATOM 1515 C C . LEU B 1 57 ? 6.156 3.518 -1.521 1 98.5 57 LEU B C 1
ATOM 1517 O O . LEU B 1 57 ? 7.121 2.953 -2.043 1 98.5 57 LEU B O 1
ATOM 1521 N N . CYS B 1 58 ? 4.949 3.578 -2.102 1 98.38 58 CYS B N 1
ATOM 1522 C CA . CYS B 1 58 ? 4.664 3.082 -3.443 1 98.38 58 CYS B CA 1
ATOM 1523 C C . CYS B 1 58 ? 4.281 4.223 -4.375 1 98.38 58 CYS B C 1
ATOM 1525 O O . CYS B 1 58 ? 4.293 5.391 -3.977 1 98.38 58 CYS B O 1
ATOM 1527 N N . PHE B 1 59 ? 4.043 3.877 -5.637 1 98.5 59 PHE B N 1
ATOM 1528 C CA . PHE B 1 59 ? 3.648 4.945 -6.547 1 98.5 59 PHE B CA 1
ATOM 1529 C C . PHE B 1 59 ? 2.895 4.383 -7.746 1 98.5 59 PHE B C 1
ATOM 1531 O O . PHE B 1 59 ? 2.994 3.191 -8.047 1 98.5 59 PHE B O 1
ATOM 1538 N N . SER B 1 60 ? 2.125 5.215 -8.32 1 97.88 60 SER B N 1
ATOM 1539 C CA . SER B 1 60 ? 1.291 4.926 -9.484 1 97.88 60 SER B CA 1
ATOM 1540 C C . SER B 1 60 ? 1.375 6.047 -10.516 1 97.88 60 SER B C 1
ATOM 1542 O O . SER B 1 60 ? 2.002 7.082 -10.266 1 97.88 60 SER B O 1
ATOM 1544 N N . ALA B 1 61 ? 0.756 5.812 -11.633 1 95.62 61 ALA B N 1
ATOM 1545 C CA . ALA B 1 61 ? 0.609 6.887 -12.609 1 95.62 61 ALA B CA 1
ATOM 1546 C C . ALA B 1 61 ? -0.078 8.102 -11.984 1 95.62 61 ALA B C 1
ATOM 1548 O O . ALA B 1 61 ? -0.941 7.957 -11.117 1 95.62 61 ALA B O 1
ATOM 1549 N N . SER B 1 62 ? 0.255 9.289 -12.391 1 92.12 62 SER B N 1
ATOM 1550 C CA . SER B 1 62 ? -0.055 10.562 -11.75 1 92.12 62 SER B CA 1
ATOM 1551 C C . SER B 1 62 ? -1.561 10.797 -11.695 1 92.12 62 SER B C 1
ATOM 1553 O O . SER B 1 62 ? -2.074 11.328 -10.703 1 92.12 62 SER B O 1
ATOM 1555 N N . LYS B 1 63 ? -2.256 10.523 -12.688 1 90 63 LYS B N 1
ATOM 1556 C CA . LYS B 1 63 ? -3.699 10.742 -12.703 1 90 63 LYS B CA 1
ATOM 1557 C C . LYS B 1 63 ? -4.457 9.453 -12.43 1 90 63 LYS B C 1
ATOM 1559 O O . LYS B 1 63 ? -4.863 8.75 -13.359 1 90 63 LYS B O 1
ATOM 1564 N N . THR B 1 64 ? -4.426 9.062 -11.109 1 93.38 64 THR B N 1
ATOM 1565 C CA . THR B 1 64 ? -5.082 7.805 -10.766 1 93.38 64 THR B CA 1
ATOM 1566 C C . THR B 1 64 ? -5.922 7.961 -9.5 1 93.38 64 THR B C 1
ATOM 1568 O O . THR B 1 64 ? -5.559 8.727 -8.602 1 93.38 64 THR B O 1
ATOM 1571 N N . LEU B 1 65 ? -7.016 7.273 -9.477 1 95.19 65 LEU B N 1
ATOM 1572 C CA . LEU B 1 65 ? -7.805 7.129 -8.258 1 95.19 65 LEU B CA 1
ATOM 1573 C C . LEU B 1 65 ? -7.277 5.984 -7.406 1 95.19 65 LEU B C 1
ATOM 1575 O O . LEU B 1 65 ? -7.078 4.871 -7.902 1 95.19 65 LEU B O 1
ATOM 1579 N N . LEU B 1 66 ? -7.008 6.32 -6.137 1 97 66 LEU B N 1
ATOM 1580 C CA . LEU B 1 66 ? -6.434 5.344 -5.215 1 97 66 LEU B CA 1
ATOM 1581 C C . LEU B 1 66 ? -7.277 5.234 -3.947 1 97 66 LEU B C 1
ATOM 1583 O O . LEU B 1 66 ? -7.781 6.238 -3.445 1 97 66 LEU B O 1
ATOM 1587 N N . SER B 1 67 ? -7.297 4.055 -3.398 1 97.56 67 SER B N 1
ATOM 1588 C CA . SER B 1 67 ? -7.992 3.846 -2.133 1 97.56 67 SER B CA 1
ATOM 1589 C C . SER B 1 67 ? -7.105 4.215 -0.948 1 97.56 67 SER B C 1
ATOM 1591 O O . SER B 1 67 ? -7.555 4.207 0.199 1 97.56 67 SER B O 1
ATOM 1593 N N . VAL B 1 68 ? -5.91 4.504 -1.154 1 96.81 68 VAL B N 1
ATOM 1594 C CA . VAL B 1 68 ? -4.953 4.855 -0.11 1 96.81 68 VAL B CA 1
ATOM 1595 C C . VAL B 1 68 ? -5.113 6.328 0.261 1 96.81 68 VAL B C 1
ATOM 1597 O O . VAL B 1 68 ? -5.23 7.188 -0.617 1 96.81 68 VAL B O 1
ATOM 1600 N N . GLU B 1 69 ? -5.066 6.684 1.494 1 95.19 69 GLU B N 1
ATOM 1601 C CA . GLU B 1 69 ? -5.367 8.023 1.998 1 95.19 69 GLU B CA 1
ATOM 1602 C C . GLU B 1 69 ? -4.234 8.992 1.684 1 95.19 69 GLU B C 1
ATOM 1604 O O . GLU B 1 69 ? -4.484 10.156 1.363 1 95.19 69 GLU B O 1
ATOM 1609 N N . ASN B 1 70 ? -3.059 8.453 1.846 1 97.31 70 ASN B N 1
ATOM 1610 C CA . ASN B 1 70 ? -1.904 9.336 1.702 1 97.31 70 ASN B CA 1
ATOM 1611 C C . ASN B 1 70 ? -1.302 9.242 0.303 1 97.31 70 ASN B C 1
ATOM 1613 O O . ASN B 1 70 ? -0.637 8.258 -0.029 1 97.31 70 ASN B O 1
ATOM 1617 N N . SER B 1 71 ? -1.508 10.266 -0.472 1 97.44 71 SER B N 1
ATOM 1618 C CA . SER B 1 71 ? -0.93 10.305 -1.812 1 97.44 71 SER B CA 1
ATOM 1619 C C . SER B 1 71 ? -0.504 11.727 -2.182 1 97.44 71 SER B C 1
ATOM 1621 O O . SER B 1 71 ? -1.101 12.695 -1.719 1 97.44 71 SER B O 1
ATOM 1623 N N . PHE B 1 72 ? 0.559 11.828 -2.973 1 97.75 72 PHE B N 1
ATOM 1624 C CA . PHE B 1 72 ? 1.098 13.125 -3.383 1 97.75 72 PHE B CA 1
ATOM 1625 C C . PHE B 1 72 ? 1.943 12.977 -4.645 1 97.75 72 PHE B C 1
ATOM 1627 O O . PHE B 1 72 ? 2.564 11.938 -4.867 1 97.75 72 PHE B O 1
ATOM 1634 N N . LEU B 1 73 ? 1.941 14 -5.457 1 97.88 73 LEU B N 1
ATOM 1635 C CA . LEU B 1 73 ? 2.768 13.992 -6.66 1 97.88 73 LEU B CA 1
ATOM 1636 C C . LEU B 1 73 ? 4.227 14.281 -6.316 1 97.88 73 LEU B C 1
ATOM 1638 O O . LEU B 1 73 ? 4.512 15.141 -5.477 1 97.88 73 LEU B O 1
ATOM 1642 N N . ALA B 1 74 ? 5.086 13.547 -6.914 1 98.25 74 ALA B N 1
ATOM 1643 C CA . ALA B 1 74 ? 6.523 13.758 -6.75 1 98.25 74 ALA B CA 1
ATOM 1644 C C . ALA B 1 74 ? 7.289 13.32 -7.992 1 98.25 74 ALA B C 1
ATOM 1646 O O . ALA B 1 74 ? 6.812 12.477 -8.758 1 98.25 74 ALA B O 1
ATOM 1647 N N . LYS B 1 75 ? 8.445 13.844 -8.172 1 98.38 75 LYS B N 1
ATOM 1648 C CA . LYS B 1 75 ? 9.281 13.508 -9.32 1 98.38 75 LYS B CA 1
ATOM 1649 C C . LYS B 1 75 ? 10.438 12.609 -8.906 1 98.38 75 LYS B C 1
ATOM 1651 O O . LYS B 1 75 ? 11.055 12.82 -7.855 1 98.38 75 LYS B O 1
ATOM 1656 N N . ILE B 1 76 ? 10.734 11.68 -9.781 1 98.81 76 ILE B N 1
ATOM 1657 C CA . ILE B 1 76 ? 11.906 10.844 -9.547 1 98.81 76 ILE B CA 1
ATOM 1658 C C . ILE B 1 76 ? 13.172 11.664 -9.758 1 98.81 76 ILE B C 1
ATOM 1660 O O . ILE B 1 76 ? 13.352 12.297 -10.805 1 98.81 76 ILE B O 1
ATOM 1664 N N . THR B 1 77 ? 14.039 11.68 -8.719 1 98.81 77 THR B N 1
ATOM 1665 C CA . THR B 1 77 ? 15.273 12.445 -8.82 1 98.81 77 THR B CA 1
ATOM 1666 C C . THR B 1 77 ? 16.453 11.539 -9.156 1 98.81 77 THR B C 1
ATOM 1668 O O . THR B 1 77 ? 17.422 11.977 -9.766 1 98.81 77 THR B O 1
ATOM 1671 N N . LYS B 1 78 ? 16.328 10.336 -8.648 1 98.69 78 LYS B N 1
ATOM 1672 C CA . LYS B 1 78 ? 17.422 9.383 -8.781 1 98.69 78 LYS B CA 1
ATOM 1673 C C . LYS B 1 78 ? 16.938 7.945 -8.625 1 98.69 78 LYS B C 1
ATOM 1675 O O . LYS B 1 78 ? 15.977 7.688 -7.895 1 98.69 78 LYS B O 1
ATOM 1680 N N . ILE B 1 79 ? 17.641 7.066 -9.375 1 98.69 79 ILE B N 1
ATOM 1681 C CA . ILE B 1 79 ? 17.344 5.645 -9.258 1 98.69 79 ILE B CA 1
ATOM 1682 C C . ILE B 1 79 ? 18.625 4.863 -9.023 1 98.69 79 ILE B C 1
ATOM 1684 O O . ILE B 1 79 ? 19.562 4.941 -9.828 1 98.69 79 ILE B O 1
ATOM 1688 N N . LYS B 1 80 ? 18.688 4.211 -7.895 1 98.5 80 LYS B N 1
ATOM 1689 C CA . LYS B 1 80 ? 19.766 3.266 -7.625 1 98.5 80 LYS B CA 1
ATOM 1690 C C . LYS B 1 80 ? 19.359 1.842 -7.988 1 98.5 80 LYS B C 1
ATOM 1692 O O . LYS B 1 80 ? 18.438 1.281 -7.379 1 98.5 80 LYS B O 1
ATOM 1697 N N . LYS B 1 81 ? 20.125 1.312 -8.891 1 96.69 81 LYS B N 1
ATOM 1698 C CA . LYS B 1 81 ? 19.766 0.004 -9.438 1 96.69 81 LYS B CA 1
ATOM 1699 C C . LYS B 1 81 ? 20.547 -1.109 -8.742 1 96.69 81 LYS B C 1
ATOM 1701 O O . LYS B 1 81 ? 21.781 -1.121 -8.773 1 96.69 81 LYS B O 1
ATOM 1706 N N . GLY B 1 82 ? 19.781 -1.961 -8.062 1 90.88 82 GLY B N 1
ATOM 1707 C CA . GLY B 1 82 ? 20.359 -3.164 -7.5 1 90.88 82 GLY B CA 1
ATOM 1708 C C . GLY B 1 82 ? 20.062 -4.41 -8.312 1 90.88 82 GLY B C 1
ATOM 1709 O O . GLY B 1 82 ? 19.469 -4.332 -9.391 1 90.88 82 GLY B O 1
ATOM 1710 N N . LYS B 1 83 ? 20.516 -5.586 -7.82 1 88.5 83 LYS B N 1
ATOM 1711 C CA . LYS B 1 83 ? 20.328 -6.848 -8.523 1 88.5 83 LYS B CA 1
ATOM 1712 C C . LYS B 1 83 ? 18.859 -7.258 -8.516 1 88.5 83 LYS B C 1
ATOM 1714 O O . LYS B 1 83 ? 18.297 -7.594 -9.562 1 88.5 83 LYS B O 1
ATOM 1719 N N . LEU B 1 84 ? 18.203 -7.113 -7.395 1 86.25 84 LEU B N 1
ATOM 1720 C CA . LEU B 1 84 ? 16.828 -7.57 -7.258 1 86.25 84 LEU B CA 1
ATOM 1721 C C . LEU B 1 84 ? 15.891 -6.402 -6.965 1 86.25 84 LEU B C 1
ATOM 1723 O O . LEU B 1 84 ? 14.703 -6.445 -7.305 1 86.25 84 LEU B O 1
ATOM 1727 N N . LEU B 1 85 ? 16.562 -5.336 -6.395 1 91.31 85 LEU B N 1
ATOM 1728 C CA . LEU B 1 85 ? 15.758 -4.211 -5.926 1 91.31 85 LEU B CA 1
ATOM 1729 C C . LEU B 1 85 ? 16.312 -2.891 -6.453 1 91.31 85 LEU B C 1
ATOM 1731 O O . LEU B 1 85 ? 17.531 -2.734 -6.602 1 91.31 85 LEU B O 1
ATOM 1735 N N . TYR B 1 86 ? 15.383 -2.041 -6.734 1 95.81 86 TYR B N 1
ATOM 1736 C CA . TYR B 1 86 ? 15.719 -0.662 -7.066 1 95.81 86 TYR B CA 1
ATOM 1737 C C . TYR B 1 86 ? 15.297 0.289 -5.957 1 95.81 86 TYR B C 1
ATOM 1739 O O . TYR B 1 86 ? 14.219 0.126 -5.371 1 95.81 86 TYR B O 1
ATOM 1747 N N . GLN B 1 87 ? 16.156 1.14 -5.672 1 98.12 87 GLN B N 1
ATOM 1748 C CA . GLN B 1 87 ? 15.789 2.258 -4.809 1 98.12 87 GLN B CA 1
ATOM 1749 C C . GLN B 1 87 ? 15.492 3.512 -5.625 1 98.12 87 GLN B C 1
ATOM 1751 O O . GLN B 1 87 ? 16.328 3.971 -6.398 1 98.12 87 GLN B O 1
ATOM 1756 N N . VAL B 1 88 ? 14.336 4.066 -5.555 1 98.81 88 VAL B N 1
ATOM 1757 C CA . VAL B 1 88 ? 13.867 5.211 -6.332 1 98.81 88 VAL B CA 1
ATOM 1758 C C . VAL B 1 88 ? 13.719 6.426 -5.422 1 98.81 88 VAL B C 1
ATOM 1760 O O . VAL B 1 88 ? 13.008 6.379 -4.418 1 98.81 88 VAL B O 1
ATOM 1763 N N . PHE B 1 89 ? 14.359 7.453 -5.742 1 98.88 89 PHE B N 1
ATOM 1764 C CA . PHE B 1 89 ? 14.312 8.68 -4.949 1 98.88 89 PHE B CA 1
ATOM 1765 C C . PHE B 1 89 ? 13.344 9.68 -5.555 1 98.88 89 PHE B C 1
ATOM 1767 O O . PHE B 1 89 ? 13.305 9.852 -6.777 1 98.88 89 PHE B O 1
ATOM 1774 N N . PHE B 1 90 ? 12.578 10.328 -4.719 1 98.81 90 PHE B N 1
ATOM 1775 C CA . PHE B 1 90 ? 11.562 11.289 -5.129 1 98.81 90 PHE B CA 1
ATOM 1776 C C . PHE B 1 90 ? 11.805 12.641 -4.469 1 98.81 90 PHE B C 1
ATOM 1778 O O . PHE B 1 90 ? 12.266 12.711 -3.33 1 98.81 90 PHE B O 1
ATOM 1785 N N . ASP B 1 91 ? 11.422 13.641 -5.152 1 98.69 91 ASP B N 1
ATOM 1786 C CA . ASP B 1 91 ? 11.32 14.984 -4.582 1 98.69 91 ASP B CA 1
ATOM 1787 C C . ASP B 1 91 ? 9.867 15.328 -4.254 1 98.69 91 ASP B C 1
ATOM 1789 O O . ASP B 1 91 ? 9.039 15.469 -5.156 1 98.69 91 ASP B O 1
ATOM 1793 N N . PHE B 1 92 ? 9.594 15.383 -3.018 1 98 92 PHE B N 1
ATOM 1794 C CA . PHE B 1 92 ? 8.297 15.867 -2.539 1 98 92 PHE B CA 1
ATOM 1795 C C . PHE B 1 92 ? 8.398 17.297 -2.043 1 98 92 PHE B C 1
ATOM 1797 O O . PHE B 1 92 ? 8.664 17.547 -0.862 1 98 92 PHE B O 1
ATOM 1804 N N . LYS B 1 93 ? 8.234 18.234 -2.918 1 97.44 93 LYS B N 1
ATOM 1805 C CA . LYS B 1 93 ? 8.266 19.656 -2.609 1 97.44 93 LYS B CA 1
ATOM 1806 C C . LYS B 1 93 ? 9.508 20.016 -1.803 1 97.44 93 LYS B C 1
ATOM 1808 O O . LYS B 1 93 ? 9.414 20.703 -0.777 1 97.44 93 LYS B O 1
ATOM 1813 N N . GLY B 1 94 ? 10.609 19.531 -2.152 1 97.31 94 GLY B N 1
ATOM 1814 C CA . GLY B 1 94 ? 11.883 19.859 -1.533 1 97.31 94 GLY B CA 1
ATOM 1815 C C . GLY B 1 94 ? 12.344 18.812 -0.53 1 97.31 94 GLY B C 1
ATOM 1816 O O . GLY B 1 94 ? 13.469 18.891 -0.032 1 97.31 94 GLY B O 1
ATOM 1817 N N . ASN B 1 95 ? 11.539 17.875 -0.156 1 97.56 95 ASN B N 1
ATOM 1818 C CA . ASN B 1 95 ? 11.867 16.797 0.753 1 97.56 95 ASN B CA 1
ATOM 1819 C C . ASN B 1 95 ? 12.164 15.5 -0.005 1 97.56 95 ASN B C 1
ATOM 1821 O O . ASN B 1 95 ? 11.344 15.039 -0.803 1 97.56 95 ASN B O 1
ATOM 1825 N N . GLU B 1 96 ? 13.344 14.977 0.209 1 98.44 96 GLU B N 1
ATOM 1826 C CA . GLU B 1 96 ? 13.703 13.742 -0.483 1 98.44 96 GLU B CA 1
ATOM 1827 C C . GLU B 1 96 ? 13.109 12.523 0.223 1 98.44 96 GLU B C 1
ATOM 1829 O O . GLU B 1 96 ? 13.266 12.375 1.437 1 98.44 96 GLU B O 1
ATOM 1834 N N . LEU B 1 97 ? 12.422 11.773 -0.54 1 98.75 97 LEU B N 1
ATOM 1835 C CA . LEU B 1 97 ? 11.891 10.484 -0.1 1 98.75 97 LEU B CA 1
ATOM 1836 C C . LEU B 1 97 ? 12.414 9.352 -0.973 1 98.75 97 LEU B C 1
ATOM 1838 O O . LEU B 1 97 ? 12.891 9.594 -2.086 1 98.75 97 LEU B O 1
ATOM 1842 N N . SER B 1 98 ? 12.312 8.164 -0.457 1 98.81 98 SER B N 1
ATOM 1843 C CA . SER B 1 98 ? 12.75 7.035 -1.272 1 98.81 98 SER B CA 1
ATOM 1844 C C . SER B 1 98 ? 11.789 5.859 -1.144 1 98.81 98 SER B C 1
ATOM 1846 O O . SER B 1 98 ? 11.117 5.707 -0.12 1 98.81 98 SER B O 1
ATOM 1848 N N . SER B 1 99 ? 11.711 5.148 -2.211 1 98.5 99 SER B N 1
ATOM 1849 C CA . SER B 1 99 ? 10.953 3.908 -2.295 1 98.5 99 SER B CA 1
ATOM 1850 C C . SER B 1 99 ? 11.828 2.752 -2.764 1 98.5 99 SER B C 1
ATOM 1852 O O . SER B 1 99 ? 12.805 2.963 -3.479 1 98.5 99 SER B O 1
ATOM 1854 N N . ILE B 1 100 ? 11.539 1.589 -2.307 1 96 100 ILE B N 1
ATOM 1855 C CA . ILE B 1 100 ? 12.211 0.385 -2.787 1 96 100 ILE B CA 1
ATOM 1856 C C . ILE B 1 100 ? 11.203 -0.517 -3.496 1 96 100 ILE B C 1
ATOM 1858 O O . ILE B 1 100 ? 10.172 -0.881 -2.92 1 96 100 ILE B O 1
ATOM 1862 N N . ILE B 1 101 ? 11.477 -0.82 -4.73 1 95 101 ILE B N 1
ATOM 1863 C CA . ILE B 1 101 ? 10.625 -1.705 -5.52 1 95 101 ILE B CA 1
ATOM 1864 C C . ILE B 1 101 ? 11.484 -2.783 -6.184 1 95 101 ILE B C 1
ATOM 1866 O O . ILE B 1 101 ? 12.711 -2.689 -6.191 1 95 101 ILE B O 1
ATOM 1870 N N . THR B 1 102 ? 10.828 -3.795 -6.648 1 90.69 102 THR B N 1
ATOM 1871 C CA . THR B 1 102 ? 11.57 -4.852 -7.332 1 90.69 102 THR B CA 1
ATOM 1872 C C . THR B 1 102 ? 12.102 -4.355 -8.68 1 90.69 102 THR B C 1
ATOM 1874 O O . THR B 1 102 ? 11.484 -3.494 -9.312 1 90.69 102 THR B O 1
ATOM 1877 N N . LYS B 1 103 ? 13.164 -4.926 -9.039 1 91.94 103 LYS B N 1
ATOM 1878 C CA . LYS B 1 103 ? 13.711 -4.648 -10.359 1 91.94 103 LYS B CA 1
ATOM 1879 C C . LYS B 1 103 ? 12.68 -4.922 -11.453 1 91.94 103 LYS B C 1
ATOM 1881 O O . LYS B 1 103 ? 12.523 -4.125 -12.375 1 91.94 103 LYS B O 1
ATOM 1886 N N . GLU B 1 104 ? 11.977 -5.965 -11.344 1 91.25 104 GLU B N 1
ATOM 1887 C CA . GLU B 1 104 ? 10.961 -6.348 -12.312 1 91.25 104 GLU B CA 1
ATOM 1888 C C . GLU B 1 104 ? 9.906 -5.25 -12.477 1 91.25 104 GLU B C 1
ATOM 1890 O O . GLU B 1 104 ? 9.562 -4.875 -13.594 1 91.25 104 GLU B O 1
ATOM 1895 N N . LYS B 1 105 ? 9.453 -4.762 -11.391 1 93.75 105 LYS B N 1
ATOM 1896 C CA . LYS B 1 105 ? 8.445 -3.711 -11.43 1 93.75 105 LYS B CA 1
ATOM 1897 C C . LYS B 1 105 ? 9.016 -2.424 -12.016 1 93.75 105 LYS B C 1
ATOM 1899 O O . LYS B 1 105 ? 8.344 -1.745 -12.805 1 93.75 105 LYS B O 1
ATOM 1904 N N . ALA B 1 106 ? 10.211 -2.055 -11.641 1 96.75 106 ALA B N 1
ATOM 1905 C CA . ALA B 1 106 ? 10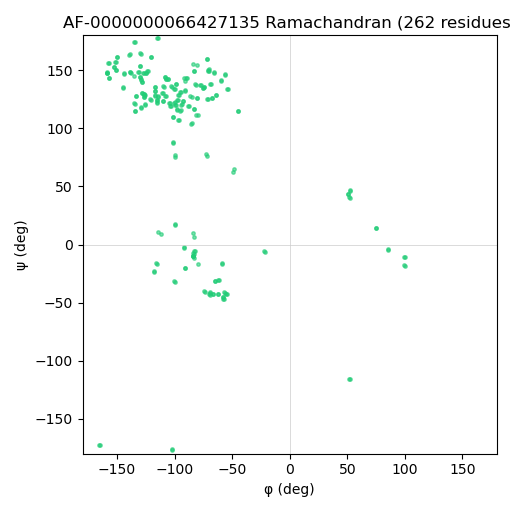.859 -0.855 -12.156 1 96.75 106 ALA B CA 1
ATOM 1906 C C . ALA B 1 106 ? 10.977 -0.914 -13.68 1 96.75 106 ALA B C 1
ATOM 1908 O O . ALA B 1 106 ? 10.703 0.072 -14.367 1 96.75 106 ALA B O 1
ATOM 1909 N N . LEU B 1 107 ? 11.383 -2.047 -14.148 1 96.25 107 LEU B N 1
ATOM 1910 C CA . LEU B 1 107 ? 11.547 -2.227 -15.586 1 96.25 107 LEU B CA 1
ATOM 1911 C C . LEU B 1 107 ? 10.195 -2.229 -16.281 1 96.25 107 LEU B C 1
ATOM 1913 O O . LEU B 1 107 ? 10.039 -1.622 -17.344 1 96.25 107 LEU B O 1
ATOM 1917 N N . GLU B 1 108 ? 9.266 -2.885 -15.672 1 95.38 108 GLU B N 1
ATOM 1918 C CA . GLU B 1 108 ? 7.906 -2.912 -16.219 1 95.38 108 GLU B CA 1
ATOM 1919 C C . GLU B 1 108 ? 7.352 -1.501 -16.391 1 95.38 108 GLU B C 1
ATOM 1921 O O . GLU B 1 108 ? 6.715 -1.193 -17.391 1 95.38 108 GLU B O 1
ATOM 1926 N N . LEU B 1 109 ? 7.582 -0.642 -15.445 1 97.19 109 LEU B N 1
ATOM 1927 C CA . LEU B 1 109 ? 7.023 0.706 -15.43 1 97.19 109 LEU B CA 1
ATOM 1928 C C . LEU B 1 109 ? 7.871 1.655 -16.266 1 97.19 109 LEU B C 1
ATOM 1930 O O . LEU B 1 109 ? 7.453 2.783 -16.547 1 97.19 109 LEU B O 1
ATOM 1934 N N . GLU B 1 110 ? 9.039 1.214 -16.703 1 97.38 110 GLU B N 1
ATOM 1935 C CA . GLU B 1 110 ? 9.961 2.033 -17.484 1 97.38 110 GLU B CA 1
ATOM 1936 C C . GLU B 1 110 ? 10.234 3.365 -16.781 1 97.38 110 GLU B C 1
ATOM 1938 O O . GLU B 1 110 ? 10.125 4.426 -17.406 1 97.38 110 GLU B O 1
ATOM 1943 N N . ILE B 1 111 ? 10.492 3.271 -15.531 1 97.88 111 ILE B N 1
ATOM 1944 C CA . ILE B 1 111 ? 10.68 4.504 -14.781 1 97.88 111 ILE B CA 1
ATOM 1945 C C . ILE B 1 111 ? 12 5.164 -15.18 1 97.88 111 ILE B C 1
ATOM 1947 O O . ILE B 1 111 ? 12.969 4.477 -15.516 1 97.88 111 ILE B O 1
ATOM 1951 N N . CYS B 1 112 ? 11.977 6.484 -15.086 1 97.75 112 CYS B N 1
ATOM 1952 C CA . CYS B 1 112 ? 13.18 7.27 -15.367 1 97.75 112 CYS B CA 1
ATOM 1953 C C . CYS B 1 112 ? 13.188 8.555 -14.547 1 97.75 112 CYS B C 1
ATOM 1955 O O . CYS B 1 112 ? 12.156 8.984 -14.039 1 97.75 112 CYS B O 1
ATOM 1957 N N . GLU B 1 113 ? 14.367 9.062 -14.477 1 98.06 113 GLU B N 1
ATOM 1958 C CA . GLU B 1 113 ? 14.523 10.305 -13.727 1 98.06 113 GLU B CA 1
ATOM 1959 C C . GLU B 1 113 ? 13.664 11.414 -14.32 1 98.06 113 GLU B C 1
ATOM 1961 O O . GLU B 1 113 ? 13.438 11.453 -15.531 1 98.06 113 GLU B O 1
ATOM 1966 N N . ASN B 1 114 ? 13.055 12.258 -13.508 1 98.06 114 ASN B N 1
ATOM 1967 C CA . ASN B 1 114 ? 12.297 13.461 -13.82 1 98.06 114 ASN B CA 1
ATOM 1968 C C . ASN B 1 114 ? 10.836 13.141 -14.141 1 98.06 114 ASN B C 1
ATOM 1970 O O . ASN B 1 114 ? 10.031 14.047 -14.344 1 98.06 114 ASN B O 1
ATOM 1974 N N . GLN B 1 115 ? 10.484 11.852 -14.195 1 97.88 115 GLN B N 1
ATOM 1975 C CA . GLN B 1 115 ? 9.078 11.469 -14.328 1 97.88 115 GLN B CA 1
ATOM 1976 C C . GLN B 1 115 ? 8.297 11.805 -13.055 1 97.88 115 GLN B C 1
ATOM 1978 O O . GLN B 1 115 ? 8.805 11.617 -11.945 1 97.88 115 GLN B O 1
ATOM 1983 N N . GLU B 1 116 ? 7.113 12.32 -13.289 1 98.25 116 GLU B N 1
ATOM 1984 C CA . GLU B 1 116 ? 6.211 12.57 -12.172 1 98.25 116 GLU B CA 1
ATOM 1985 C C . GLU B 1 116 ? 5.312 11.367 -11.898 1 98.25 116 GLU B C 1
ATOM 1987 O O . GLU B 1 116 ? 4.738 10.797 -12.828 1 98.25 116 GLU B O 1
ATOM 1992 N N . TRP B 1 117 ? 5.203 10.984 -10.703 1 98.25 117 TRP B N 1
ATOM 1993 C CA . TRP B 1 117 ? 4.379 9.867 -10.258 1 98.25 117 TRP B CA 1
ATOM 1994 C C . TRP B 1 117 ? 3.498 10.273 -9.078 1 98.25 117 TRP B C 1
ATOM 1996 O O . TRP B 1 117 ? 3.771 11.266 -8.406 1 98.25 117 TRP B O 1
ATOM 2006 N N . LEU B 1 118 ? 2.402 9.617 -8.922 1 98.44 118 LEU B N 1
ATOM 2007 C CA . LEU B 1 118 ? 1.597 9.719 -7.711 1 98.44 118 LEU B CA 1
ATOM 2008 C C . LEU B 1 118 ? 2.09 8.742 -6.648 1 98.44 118 LEU B C 1
ATOM 2010 O O . LEU B 1 118 ? 1.804 7.547 -6.715 1 98.44 118 LEU B O 1
ATOM 2014 N N . CYS B 1 119 ? 2.785 9.289 -5.668 1 98.75 119 CYS B N 1
ATOM 2015 C CA . CYS B 1 119 ? 3.287 8.484 -4.562 1 98.75 119 CYS B CA 1
ATOM 2016 C C . CYS B 1 119 ? 2.211 8.273 -3.506 1 98.75 119 CYS B C 1
ATOM 2018 O O . CYS B 1 119 ? 1.346 9.133 -3.318 1 98.75 119 CYS B O 1
ATOM 2020 N N . PHE B 1 120 ? 2.316 7.102 -2.836 1 98.38 120 PHE B N 1
ATOM 2021 C CA . PHE B 1 120 ? 1.31 6.879 -1.806 1 98.38 120 PHE B CA 1
ATOM 2022 C C . PHE B 1 120 ? 1.845 5.961 -0.713 1 98.38 120 PHE B C 1
ATOM 2024 O O . PHE B 1 120 ? 2.736 5.148 -0.962 1 98.38 120 PHE B O 1
ATOM 2031 N N . VAL B 1 121 ? 1.338 6.102 0.468 1 98.19 121 VAL B N 1
ATOM 2032 C CA . VAL B 1 121 ? 1.67 5.305 1.645 1 98.19 121 VAL B CA 1
ATOM 2033 C C . VAL B 1 121 ? 0.423 5.105 2.502 1 98.19 121 VAL B C 1
ATOM 2035 O O . VAL B 1 121 ? -0.36 6.039 2.697 1 98.19 121 VAL B O 1
ATOM 2038 N N . LYS B 1 122 ? 0.256 3.891 2.934 1 95.75 122 LYS B N 1
ATOM 2039 C CA . LYS B 1 122 ? -0.915 3.58 3.748 1 95.75 122 LYS B CA 1
ATOM 2040 C C . LYS B 1 122 ? -0.857 4.301 5.094 1 95.75 122 LYS B C 1
ATOM 2042 O O . LYS B 1 122 ? 0.213 4.418 5.691 1 95.75 122 LYS B O 1
ATOM 2047 N N . ALA B 1 123 ? -2.039 4.629 5.578 1 94.31 123 ALA B N 1
ATOM 2048 C CA . ALA B 1 123 ? -2.146 5.363 6.836 1 94.31 123 ALA B CA 1
ATOM 2049 C C . ALA B 1 123 ? -1.564 4.559 7.992 1 94.31 123 ALA B C 1
ATOM 2051 O O . ALA B 1 123 ? -1.003 5.129 8.93 1 94.31 123 ALA B O 1
ATOM 2052 N N . ASN B 1 124 ? -1.631 3.252 7.922 1 90.5 124 ASN B N 1
ATOM 2053 C CA . ASN B 1 124 ? -1.173 2.404 9.016 1 90.5 124 ASN B CA 1
ATOM 2054 C C . ASN B 1 124 ? 0.33 2.15 8.945 1 90.5 124 ASN B C 1
ATOM 2056 O O . ASN B 1 124 ? 0.923 1.616 9.883 1 90.5 124 ASN B O 1
ATOM 2060 N N . ASP B 1 125 ? 0.927 2.529 7.867 1 95.06 125 ASP B N 1
ATOM 2061 C CA . ASP B 1 125 ? 2.355 2.283 7.691 1 95.06 125 ASP B CA 1
ATOM 2062 C C . ASP B 1 125 ? 3.184 3.467 8.18 1 95.06 125 ASP B C 1
ATOM 2064 O O . ASP B 1 125 ? 4.414 3.414 8.188 1 95.06 125 ASP B O 1
ATOM 2068 N N . ILE B 1 126 ? 2.525 4.52 8.609 1 96.62 126 ILE B N 1
ATOM 2069 C CA . ILE B 1 126 ? 3.203 5.73 9.062 1 96.62 126 ILE B CA 1
ATOM 2070 C C . ILE B 1 126 ? 3.26 5.75 10.594 1 96.62 126 ILE B C 1
ATOM 2072 O O . ILE B 1 126 ? 2.273 5.434 11.258 1 96.62 126 ILE B O 1
ATOM 2076 N N . VAL B 1 127 ? 4.406 6.059 11.133 1 95.19 127 VAL B N 1
ATOM 2077 C CA . VAL B 1 127 ? 4.594 6.266 12.562 1 95.19 127 VAL B CA 1
ATOM 2078 C C . VAL B 1 127 ? 4.812 7.746 12.844 1 95.19 127 VAL B C 1
ATOM 2080 O O . VAL B 1 127 ? 5.488 8.438 12.078 1 95.19 127 VAL B O 1
ATOM 2083 N N . LEU B 1 128 ? 4.32 8.195 13.93 1 93.94 128 LEU B N 1
ATOM 2084 C CA . LEU B 1 128 ? 4.5 9.586 14.32 1 93.94 128 LEU B CA 1
ATOM 2085 C C . LEU B 1 128 ? 5.562 9.719 15.406 1 93.94 128 LEU B C 1
ATOM 2087 O O . LEU B 1 128 ? 5.613 8.898 16.328 1 93.94 128 LEU B O 1
ATOM 2091 N N . ARG B 1 129 ? 6.32 10.68 15.148 1 92.69 129 ARG B N 1
ATOM 2092 C CA . ARG B 1 129 ? 7.305 11.039 16.172 1 92.69 129 ARG B CA 1
ATOM 2093 C C . ARG B 1 129 ? 7.211 12.516 16.516 1 92.69 129 ARG B C 1
ATOM 2095 O O . ARG B 1 129 ? 7.117 13.367 15.633 1 92.69 129 ARG B O 1
ATOM 2102 N N . SER B 1 130 ? 7.121 12.734 17.953 1 84.94 130 SER B N 1
ATOM 2103 C CA . SER B 1 130 ? 7.074 14.117 18.391 1 84.94 130 SER B CA 1
ATOM 2104 C C . SER B 1 130 ? 8.367 14.852 18.047 1 84.94 130 SER B C 1
ATOM 2106 O O . SER B 1 130 ? 9.453 14.266 18.094 1 84.94 130 SER B O 1
ATOM 2108 N N . HIS B 1 131 ? 8.234 16.031 17.391 1 69.94 131 HIS B N 1
ATOM 2109 C CA . HIS B 1 131 ? 9.398 16.891 17.188 1 69.94 131 HIS B CA 1
ATOM 2110 C C . HIS B 1 131 ? 9.844 17.547 18.484 1 69.94 131 HIS B C 1
ATOM 2112 O O . HIS B 1 131 ? 9.062 18.234 19.141 1 69.94 131 HIS B O 1
ATOM 2118 N N . SER B 1 132 ? 10.508 16.797 19.344 1 50.44 132 SER B N 1
ATOM 2119 C CA . SER B 1 132 ? 11.047 17.578 20.453 1 50.44 132 SER B CA 1
ATOM 2120 C C . SER B 1 132 ? 11.695 18.859 19.969 1 50.44 132 SER B C 1
ATOM 2122 O O . SER B 1 132 ? 12.469 18.844 19 1 50.44 132 SER B O 1
ATOM 2124 N N . ALA B 1 133 ? 11.195 20.141 20.297 1 41.75 133 ALA B N 1
ATOM 2125 C CA . ALA B 1 133 ? 11.852 21.438 20.109 1 41.75 133 ALA B CA 1
ATOM 2126 C C . ALA B 1 133 ? 13.344 21.344 20.438 1 41.75 133 ALA B C 1
ATOM 2128 O O . ALA B 1 133 ? 13.75 20.594 21.312 1 41.75 133 ALA B O 1
#

Nearest PDB structures (foldseek):
  1b9m-assembly1_A  TM=8.534E-01  e=1.846E-07  Escherichia coli
  3d31-assembly1_A  TM=8.854E-01  e=4.234E-07  unclassified
  6yir-assembly1_A  TM=7.713E-01  e=1.148E-04  Bacillus subtilis subsp. subtilis str. 168
  1fr3-assembly1_A  TM=9.441E-01  e=1.536E-03  Sporomusa ovata
  4l5t-assembly3_D  TM=5.299E-01  e=9.745E-02  Mus musculus

Organism: Campylobacter jejuni subsp. jejuni serotype O:2 (strain ATCC 700819 / NCTC 11168) (NCBI:txid192222)

pLDDT: mean 92.18, std 10.73, range [41.75, 98.88]

Radius of gyration: 18.76 Å; Cα contacts (8 Å, |Δi|>4): 646; chains: 2; bounding box: 42×54×44 Å

Sequence (266 aa):
MNLIKGQICELLNQEDIVIVKILSKEVIFSVLMLELKSLENLKIGVSVELLFKEHELCFSASKTLLSVENSFLAKITKIKKGKLLYQVFFDFKGNELSSIITKEKALELEICENQEWLCFVKANDIVLRSHSAMNLIKGQICELLNQEDIVIVKILSKEVIFSVLMLELKSLENLKIGVSVELLFKEHELCFSASKTLLSVENSFLAKITKIKKGKLLYQVFFDFKGNELSSIITKEKALELEICENQEWLCFVKANDIVLRSHSA

Solvent-accessible surface area (backbone atoms only — not comparable to full-atom values): 14045 Å² total; per-residue (Å²): 116,27,70,44,66,32,27,28,71,44,80,44,76,55,91,64,38,29,38,39,30,28,42,34,96,91,37,68,36,48,32,47,41,70,61,46,94,70,57,79,78,67,45,74,67,43,55,32,31,40,34,32,48,27,72,54,35,42,38,27,49,59,90,63,54,62,52,55,70,20,64,48,70,29,28,27,70,40,73,48,82,50,93,62,39,26,39,38,28,29,38,48,91,85,41,71,35,46,24,45,39,45,37,66,48,46,59,73,66,63,69,54,69,67,42,67,28,23,30,32,34,50,28,71,58,41,44,81,38,78,55,79,131,116,27,71,44,66,31,28,29,71,43,80,44,78,53,91,62,36,28,39,39,29,28,43,33,96,92,38,69,36,48,31,46,40,70,60,47,93,70,56,80,78,68,44,74,68,43,55,31,31,42,36,31,48,27,72,53,35,43,37,26,48,59,92,63,55,62,51,55,71,19,63,47,71,29,28,27,71,42,74,48,83,49,93,60,40,25,41,40,28,29,38,47,92,85,41,71,37,47,23,46,39,44,38,68,48,45,58,72,66,62,70,55,70,68,44,67,28,23,30,33,34,49,27,72,59,42,44,80,38,78,56,77,129

Foldseek 3Di:
DFKFKFFFADWDDDDQKIWTWTDGPNFIAIAIDGPDVPCPPHDGGFMKMKDFDQQQKDWAAAPDDDPARFKDKWFWADWDDDPFKIKTWTDDPNGIGIHIDTPVVCVVVVDDGGDIIIMGGHNHRIDMGGPDD/DFKFKFFFADWDDDDQKIWTWTDGPNFIAIAIDGPDVPCPPHDGGFMKMKDFDQQQKDWAAAPDDDPARFKDKWFFADWDDDPFKIKTWTDDPNGIGIHIDTPVVCVVVVDDGGDIIIMGGHNHRIDMGGPDD

InterPro domains:
  IPR008995 Molybdate/tungstate binding, C-terminal [SSF50331] (66-128)